Protein AF-A0A7J6QS34-F1 (afdb_monomer)

Sequence (280 aa):
MTREEREETMAEVQRLFSASNIEFLKERGRKKLESDFPGQGQEAAAGVESDDVYEGEVDLGFGNRLELDELEIDKQKWMEPVAEEEDLPRPEDESFEGRRFDFEGNELKRGSSGVEEEYDPILYHHGEEPGRPGYTVQELLVLSDSNNGGQRQLALRTLGNIVANDSDVSQLWIRHRQVHVRFAVSVSHANINVRHAALAALVQLLVRFPSFTKDLADIPEFLISLENIAKQEMFHVDEQEESPSVVSLAHILSLLLPLAPKLQDICSDIINFAADSYRV

pLDDT: mean 74.98, std 17.31, range [30.91, 95.81]

Mean predicted aligned error: 17.38 Å

Secondary structure (DSSP, 8-state):
--HHHHHHHHHHHHHHT-HHHHHHHHHHHHHHHHHHSTT----------------------TT------HHHHHHHHTTSPPPPGGGSPPP----GGG-EE-TTS-EE-TT--SS-----GGG--SSS-TTS-SEEHHHHHHHTT-S-HHHHHHHHHHHHHHHHH-HHHHHHHTTSHHHHHHHHHHHT-SSHHHHHHHHHHHHHHHHH-HHHHHHH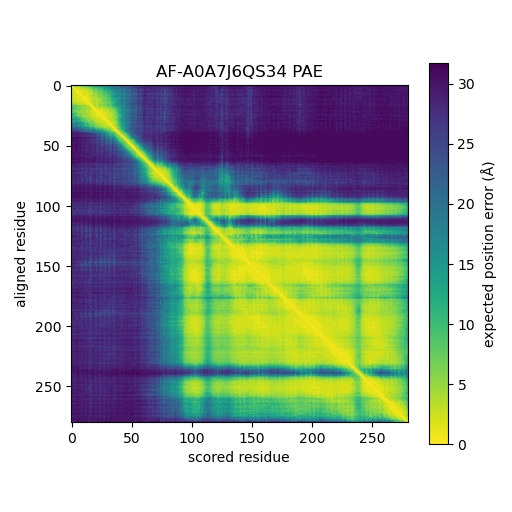HT-HHHHHHHHHHHHHHHHT--TT---HHHHHHHHHHHHHTTT-TTHHHHHHHHHHHHHHHT--

InterPro domains:
  IPR013929 RPAP1, C-terminal [PF08620] (100-164)
  IPR016024 Armadillo-type fold [SSF48371] (137-224)
  IPR039913 RNA polymerase II-associated protein RPAP1/Rba50 [PTHR21483] (64-208)

Organism: Perkinsus olseni (NCBI:txid32597)

Solvent-accessible surface area (backbone atoms only — not comparable to full-atom values): 16669 Å² total; per-residue (Å²): 135,54,76,65,60,55,52,52,53,50,53,49,52,52,58,64,65,28,71,68,51,52,50,51,51,51,53,52,51,50,53,50,51,49,69,78,48,83,79,88,80,84,82,78,87,77,88,76,82,93,78,77,84,80,85,61,84,80,76,80,68,89,79,70,80,79,77,68,49,72,71,54,49,58,68,42,57,80,71,50,76,76,72,72,75,85,78,63,84,75,76,86,65,84,43,80,78,73,48,22,23,42,75,76,18,48,74,60,68,88,82,81,56,105,55,89,73,82,64,64,74,84,38,41,45,95,61,97,55,48,91,42,66,33,46,26,66,66,57,31,59,54,30,48,70,41,94,47,61,67,48,18,22,51,22,31,37,21,52,21,27,24,43,70,70,35,56,71,67,39,63,61,55,65,69,39,81,60,46,60,54,52,50,42,54,32,47,63,37,89,53,63,65,32,16,41,24,26,35,52,20,45,39,40,45,41,74,75,32,62,68,57,39,52,61,48,52,71,35,64,70,40,52,55,41,53,52,54,48,52,54,52,56,62,78,62,63,62,97,82,65,89,51,71,52,57,57,28,48,52,52,46,48,64,70,35,38,90,74,26,67,81,46,50,61,56,54,48,52,50,50,50,50,50,53,62,75,66,66,122

Nearest PDB structures (foldseek):
  7n6g-assembly1_1G  TM=8.045E-01  e=3.779E-02  Chlamydomonas reinhardtii
  6kbn-assembly1_A  TM=8.082E-01  e=4.364E-02  Saccharomyces cerevisiae
  4u2x-assembly1_D  TM=6.889E-01  e=5.289E-02  Homo sapiens
  3t7u-assembly1_A  TM=7.463E-01  e=1.675E-01  Homo sapiens
  6kbm-assembly1_A  TM=5.493E-01  e=1.317E-01  Saccharomyces cerevisiae

Radius of gyration: 28.92 Å; Cα contacts (8 Å, |Δi|>4): 215; chains: 1; bounding box: 60×54×86 Å

Structure (mmCIF, N/CA/C/O backbone):
data_AF-A0A7J6QS34-F1
#
_entry.id   AF-A0A7J6QS34-F1
#
loop_
_atom_site.group_PDB
_atom_site.id
_atom_site.type_symbol
_atom_site.label_atom_id
_atom_site.label_alt_id
_atom_site.label_comp_id
_atom_site.label_asym_id
_atom_site.label_entity_id
_atom_site.label_seq_id
_atom_site.pdbx_PDB_ins_code
_atom_site.Cartn_x
_atom_site.Cartn_y
_atom_site.Cartn_z
_atom_site.occupancy
_atom_site.B_iso_or_equiv
_atom_site.auth_seq_id
_atom_site.auth_comp_id
_atom_site.auth_asym_id
_atom_site.auth_atom_id
_atom_site.pdbx_PDB_model_num
ATOM 1 N N . MET A 1 1 ? 15.140 -18.944 31.623 1.00 56.28 1 MET A N 1
ATOM 2 C CA . MET A 1 1 ? 15.628 -17.805 32.412 1.00 56.28 1 MET A CA 1
ATOM 3 C C . MET A 1 1 ? 15.993 -18.285 33.806 1.00 56.28 1 MET A C 1
ATOM 5 O O . MET A 1 1 ? 15.099 -18.650 34.569 1.00 56.28 1 MET A O 1
ATOM 9 N N . THR A 1 2 ? 17.285 -18.402 34.088 1.00 78.56 2 THR A N 1
ATOM 10 C CA . THR A 1 2 ? 17.820 -18.847 35.382 1.00 78.56 2 THR A CA 1
ATOM 11 C C . THR A 1 2 ? 17.705 -17.722 36.422 1.00 78.56 2 THR A C 1
ATOM 13 O O . THR A 1 2 ? 17.445 -16.566 36.093 1.00 78.56 2 THR A O 1
ATOM 16 N N . ARG A 1 3 ? 17.822 -18.055 37.713 1.00 72.38 3 ARG A N 1
ATOM 17 C CA . ARG A 1 3 ? 17.741 -17.066 38.807 1.00 72.38 3 ARG A CA 1
ATOM 18 C C . ARG 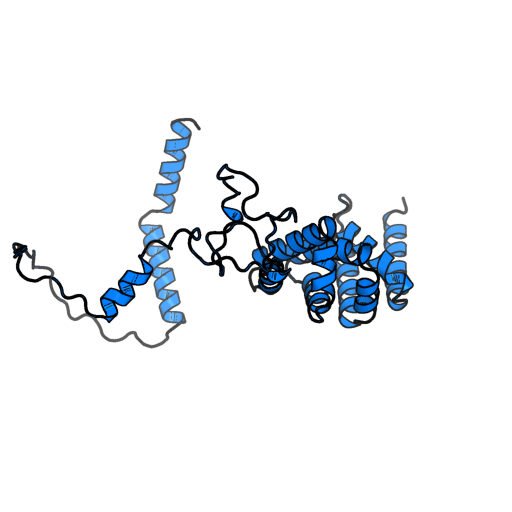A 1 3 ? 18.854 -16.013 38.718 1.00 72.38 3 ARG A C 1
ATOM 20 O O . ARG A 1 3 ? 18.620 -14.861 39.047 1.00 72.38 3 ARG A O 1
ATOM 27 N N . GLU A 1 4 ? 20.009 -16.422 38.215 1.00 76.75 4 GLU A N 1
ATOM 28 C CA . GLU A 1 4 ? 21.192 -15.589 38.002 1.00 76.75 4 GLU A CA 1
ATOM 29 C C . GLU A 1 4 ? 20.951 -14.550 36.892 1.00 76.75 4 GLU A C 1
ATOM 31 O O . GLU A 1 4 ? 21.144 -13.359 37.113 1.00 76.75 4 GLU A O 1
ATOM 36 N N . GLU A 1 5 ? 20.342 -14.957 35.771 1.00 74.88 5 GLU A N 1
ATOM 37 C CA . GLU A 1 5 ? 19.936 -14.046 34.684 1.00 74.88 5 GLU A CA 1
ATOM 38 C C . GLU A 1 5 ? 18.900 -12.995 35.143 1.00 74.88 5 GLU A C 1
ATOM 40 O O . GLU A 1 5 ? 18.871 -11.866 34.649 1.00 74.88 5 GLU A O 1
ATOM 45 N N . ARG A 1 6 ? 18.037 -13.328 36.117 1.00 74.88 6 ARG A N 1
ATOM 46 C CA . ARG A 1 6 ? 17.081 -12.366 36.706 1.00 74.88 6 ARG A CA 1
ATOM 47 C C . ARG A 1 6 ? 17.756 -11.331 37.604 1.00 74.88 6 ARG A C 1
ATOM 49 O O . ARG A 1 6 ? 17.292 -10.198 37.685 1.00 74.88 6 ARG A O 1
ATOM 56 N N . GLU A 1 7 ? 18.811 -11.721 38.305 1.00 81.19 7 GLU A N 1
ATOM 57 C CA . GLU A 1 7 ? 19.542 -10.832 39.209 1.00 81.19 7 GLU A CA 1
ATOM 58 C C . GLU A 1 7 ? 20.462 -9.887 38.415 1.00 81.19 7 GLU A C 1
ATOM 60 O O . GLU A 1 7 ? 20.518 -8.696 38.725 1.00 81.19 7 GLU A O 1
ATOM 65 N N . GLU A 1 8 ? 21.071 -10.363 37.323 1.00 82.31 8 GLU A N 1
ATOM 66 C CA . GLU A 1 8 ? 21.837 -9.527 36.387 1.00 82.31 8 GLU A CA 1
ATOM 67 C C . GLU A 1 8 ? 20.960 -8.484 35.681 1.00 82.31 8 GLU A C 1
ATOM 69 O O . GLU A 1 8 ? 21.291 -7.296 35.672 1.00 82.31 8 GLU A O 1
ATOM 74 N N . THR A 1 9 ? 19.798 -8.894 35.163 1.00 77.62 9 THR A N 1
ATOM 75 C CA . THR A 1 9 ? 18.855 -7.968 34.509 1.00 77.62 9 THR A CA 1
ATOM 76 C C . THR A 1 9 ? 18.317 -6.914 35.477 1.00 77.62 9 THR A C 1
ATOM 78 O O . THR A 1 9 ? 18.216 -5.741 35.118 1.00 77.62 9 THR A O 1
ATOM 81 N N . MET A 1 10 ? 18.030 -7.288 36.728 1.00 75.75 10 MET A N 1
ATOM 82 C CA . MET A 1 10 ? 17.598 -6.335 37.754 1.00 75.75 10 MET A CA 1
ATOM 83 C C . MET A 1 10 ? 18.709 -5.331 38.103 1.00 75.75 10 MET A C 1
ATOM 85 O O . MET A 1 10 ? 18.437 -4.136 38.230 1.00 75.75 10 MET A O 1
ATOM 89 N N . ALA A 1 11 ? 19.961 -5.785 38.213 1.00 81.50 11 ALA A N 1
ATOM 90 C CA . ALA A 1 11 ? 21.103 -4.912 38.482 1.00 81.50 11 ALA A CA 1
ATOM 91 C C . ALA A 1 11 ? 21.358 -3.920 37.333 1.00 81.50 11 ALA A C 1
ATOM 93 O O . ALA A 1 11 ? 21.684 -2.753 37.569 1.00 81.50 11 ALA A O 1
ATOM 94 N N . GLU A 1 12 ? 21.161 -4.354 36.088 1.00 80.31 12 GLU A N 1
ATOM 95 C CA . GLU A 1 12 ? 21.282 -3.495 34.913 1.00 80.31 12 GLU A CA 1
ATOM 96 C C . GLU A 1 12 ? 20.174 -2.435 34.855 1.00 80.31 12 GLU A C 1
ATOM 98 O O . GLU A 1 12 ? 20.463 -1.249 34.672 1.00 80.31 12 GLU A O 1
ATOM 103 N N . VAL A 1 13 ? 18.924 -2.816 35.135 1.00 78.62 13 VAL A N 1
ATOM 104 C CA . VAL A 1 13 ? 17.801 -1.875 35.277 1.00 78.62 13 VAL A CA 1
ATOM 105 C C . VAL A 1 13 ? 18.096 -0.845 36.372 1.00 78.62 13 VAL A C 1
ATOM 107 O O . VAL A 1 13 ? 17.940 0.358 36.160 1.00 78.62 13 VAL A O 1
ATOM 110 N N . GLN A 1 14 ? 18.606 -1.278 37.523 1.00 78.94 14 GLN A N 1
ATOM 111 C CA . GLN A 1 14 ? 18.916 -0.388 38.643 1.00 78.94 14 GLN A CA 1
ATOM 112 C C . GLN A 1 14 ? 20.062 0.590 38.326 1.00 78.94 14 GLN A C 1
ATOM 114 O O . GLN A 1 14 ? 20.062 1.730 38.793 1.00 78.94 14 GLN A O 1
ATOM 119 N N . ARG A 1 15 ? 21.011 0.183 37.474 1.00 78.50 15 ARG A N 1
ATOM 120 C CA . ARG A 1 15 ? 22.073 1.052 36.951 1.00 78.50 15 ARG A CA 1
ATOM 121 C C . ARG A 1 15 ? 21.536 2.075 35.948 1.00 78.50 15 ARG A C 1
ATOM 123 O O . ARG A 1 15 ? 21.931 3.245 35.996 1.00 78.50 15 ARG A O 1
ATOM 130 N N . LEU A 1 16 ? 20.629 1.658 35.063 1.00 73.75 16 LEU A N 1
ATOM 131 C CA . LEU A 1 16 ? 19.972 2.537 34.093 1.00 73.75 16 LEU A CA 1
ATOM 132 C C . LEU A 1 16 ? 19.115 3.605 34.790 1.00 73.75 16 LEU A C 1
ATOM 134 O O . LEU A 1 16 ? 19.165 4.767 34.389 1.00 73.75 16 LEU A O 1
ATOM 138 N N . PHE A 1 17 ? 18.443 3.254 35.888 1.00 73.25 17 PHE A N 1
ATOM 139 C CA . PHE A 1 17 ? 17.676 4.178 36.737 1.00 73.25 17 PHE A CA 1
ATOM 140 C C . PHE A 1 17 ? 18.474 4.744 37.922 1.00 73.25 17 PHE A C 1
ATOM 142 O O . PHE A 1 17 ? 17.903 5.127 38.944 1.00 73.25 17 PHE A O 1
ATOM 149 N N . SER A 1 18 ? 19.801 4.830 37.803 1.00 79.69 18 SER A N 1
ATOM 150 C CA . SER A 1 18 ? 20.614 5.504 38.817 1.00 79.69 18 SER A CA 1
ATOM 151 C C . SER A 1 18 ? 20.217 6.981 38.957 1.00 79.69 18 SER A C 1
ATOM 153 O O . SER A 1 18 ? 19.818 7.635 37.990 1.00 79.69 18 SER A O 1
ATOM 155 N N . ALA A 1 19 ? 20.355 7.531 40.169 1.00 75.06 19 ALA A N 1
ATOM 156 C CA . ALA A 1 19 ? 19.985 8.917 40.477 1.00 75.06 19 ALA A CA 1
ATOM 157 C C . ALA A 1 19 ? 20.628 9.938 39.516 1.00 75.06 19 ALA A C 1
ATOM 159 O O . ALA A 1 19 ? 19.982 10.901 39.111 1.00 75.06 19 ALA A O 1
ATOM 160 N N . SER A 1 20 ? 21.858 9.663 39.068 1.00 75.69 20 SER A N 1
ATOM 161 C CA . SER A 1 20 ? 22.583 10.490 38.099 1.00 75.69 20 SER A CA 1
ATOM 162 C C . SER A 1 20 ? 21.919 10.521 36.713 1.00 75.69 20 SER A C 1
ATOM 164 O O . SER A 1 20 ? 21.837 11.583 36.098 1.00 75.69 20 SER A O 1
ATOM 166 N N . ASN A 1 21 ? 21.379 9.395 36.233 1.00 73.69 21 ASN A N 1
ATOM 167 C CA . ASN A 1 21 ? 20.669 9.346 34.951 1.00 73.69 21 ASN A CA 1
ATOM 168 C C . ASN A 1 21 ? 19.316 10.063 35.028 1.00 73.69 21 ASN A C 1
ATOM 170 O O . ASN A 1 21 ? 18.906 10.727 34.076 1.00 73.69 21 ASN A O 1
ATOM 174 N N . ILE A 1 22 ? 18.638 9.970 36.175 1.00 76.00 22 ILE A N 1
ATOM 175 C CA . ILE A 1 22 ? 17.376 10.676 36.420 1.00 76.00 22 ILE A CA 1
ATOM 176 C C . ILE A 1 22 ? 17.610 12.192 36.451 1.00 76.00 22 ILE A C 1
ATOM 178 O O . ILE A 1 22 ? 16.857 12.939 35.827 1.00 76.00 22 ILE A O 1
ATOM 182 N N . GLU A 1 23 ? 18.666 12.657 37.119 1.00 75.88 23 GLU A N 1
ATOM 183 C CA . GLU A 1 23 ? 19.055 14.073 37.107 1.00 75.88 23 GLU A CA 1
ATOM 184 C C . GLU A 1 23 ? 19.424 14.556 35.704 1.00 75.88 23 GLU A C 1
ATOM 186 O O . GLU A 1 23 ? 18.962 15.615 35.279 1.00 75.88 23 GLU A O 1
ATOM 191 N N . PHE A 1 24 ? 20.170 13.757 34.940 1.00 78.31 24 PHE A N 1
ATOM 192 C CA . PHE A 1 24 ? 20.505 14.076 33.554 1.00 78.31 24 PHE A CA 1
ATOM 193 C C . PHE A 1 24 ? 19.256 14.222 32.664 1.00 78.31 24 PHE A C 1
ATOM 195 O O . PHE A 1 24 ? 19.166 15.152 31.858 1.00 78.31 24 PHE A O 1
ATOM 202 N N . LEU A 1 25 ? 18.263 13.339 32.821 1.00 73.81 25 LEU A N 1
ATOM 203 C CA . LEU A 1 25 ? 16.998 13.415 32.084 1.00 73.81 25 LEU A CA 1
ATOM 204 C C . LEU A 1 25 ? 16.159 14.633 32.493 1.00 73.81 25 LEU A C 1
ATOM 206 O O . LEU A 1 25 ? 15.597 15.299 31.621 1.00 73.81 25 LEU A O 1
ATOM 210 N N . LYS A 1 26 ? 16.119 14.970 33.789 1.00 77.06 26 LYS A N 1
ATOM 211 C CA . LYS A 1 26 ? 15.458 16.187 34.292 1.00 77.06 26 LYS A CA 1
ATOM 212 C C . LYS A 1 26 ? 16.112 17.452 33.736 1.00 77.06 26 LYS A C 1
ATOM 214 O O . LYS A 1 26 ? 15.411 18.340 33.259 1.00 77.06 26 LYS A O 1
ATOM 219 N N . GLU A 1 27 ? 17.440 17.503 33.717 1.00 79.25 27 GLU A N 1
ATOM 220 C CA . GLU A 1 27 ? 18.210 18.633 33.191 1.00 79.25 27 GLU A CA 1
ATOM 221 C C . GLU A 1 27 ? 18.011 18.805 31.677 1.00 79.25 27 GLU A C 1
ATOM 223 O O . GLU A 1 27 ? 17.858 19.921 31.174 1.00 79.25 27 GLU A O 1
ATOM 228 N N . ARG A 1 28 ? 17.929 17.694 30.933 1.00 74.00 28 ARG A N 1
ATOM 229 C CA . ARG A 1 28 ? 17.584 17.708 29.505 1.00 74.00 28 ARG A CA 1
ATOM 230 C C . ARG A 1 28 ? 16.148 18.185 29.266 1.00 74.00 28 ARG A C 1
ATOM 232 O O . ARG A 1 28 ? 15.922 18.942 28.324 1.00 74.00 28 ARG A O 1
ATOM 239 N N . GLY A 1 29 ? 15.197 17.773 30.106 1.00 71.94 29 GLY A N 1
ATOM 240 C CA . GLY A 1 29 ? 13.813 18.253 30.066 1.00 71.94 29 GLY A CA 1
ATOM 241 C C . GLY A 1 29 ? 13.712 19.756 30.335 1.00 71.94 29 GLY A C 1
ATOM 242 O O . GLY A 1 29 ? 13.042 20.471 29.594 1.00 71.94 29 GLY A O 1
ATOM 243 N N . ARG A 1 30 ? 14.463 20.249 31.325 1.00 71.31 30 ARG A N 1
ATOM 244 C CA . ARG A 1 30 ? 14.546 21.671 31.685 1.00 71.31 30 ARG A CA 1
ATOM 245 C C . ARG A 1 30 ? 15.113 22.524 30.547 1.00 71.31 30 ARG A C 1
ATOM 247 O O . ARG A 1 30 ? 14.515 23.532 30.191 1.00 71.31 30 ARG A O 1
ATOM 254 N N . LYS A 1 31 ? 16.201 22.074 29.907 1.00 69.69 31 LYS A N 1
ATOM 255 C CA . LYS A 1 31 ? 16.784 22.745 28.728 1.00 69.69 31 LYS A CA 1
ATOM 256 C C . LYS A 1 31 ? 15.847 22.773 27.520 1.00 69.69 31 LYS A C 1
ATOM 258 O O . LYS A 1 31 ? 15.886 23.728 26.754 1.00 69.69 31 LYS A O 1
ATOM 263 N N . LYS A 1 32 ? 15.014 21.740 27.348 1.00 66.75 32 LYS A N 1
ATOM 264 C CA . LYS A 1 32 ? 13.995 21.696 26.290 1.00 66.75 32 LYS A CA 1
ATOM 265 C C . LYS A 1 32 ? 12.849 22.680 26.565 1.00 66.75 32 LYS A C 1
ATOM 267 O O . LYS A 1 32 ? 12.393 23.354 25.653 1.00 66.75 32 LYS A O 1
ATOM 272 N N . LEU A 1 33 ? 12.438 22.825 27.826 1.00 53.84 33 LEU A N 1
ATOM 273 C CA . LEU A 1 33 ? 11.480 23.862 28.223 1.00 53.84 33 LEU A CA 1
ATOM 274 C C . LEU A 1 33 ? 12.037 25.281 28.013 1.00 53.84 33 LEU A C 1
ATOM 276 O O . LEU A 1 33 ? 11.315 26.149 27.533 1.00 53.84 33 LEU A O 1
ATOM 280 N N . GLU A 1 34 ? 13.318 25.509 28.322 1.00 57.56 34 GLU A N 1
ATOM 281 C CA . GLU A 1 34 ? 13.992 26.796 28.081 1.00 57.56 34 GLU A CA 1
ATOM 282 C C . GLU A 1 34 ? 14.166 27.115 26.586 1.00 57.56 34 GLU A C 1
ATOM 284 O O . GLU A 1 34 ? 14.124 28.288 26.213 1.00 57.56 34 GLU A O 1
ATOM 289 N N . SER A 1 35 ? 14.345 26.106 25.720 1.00 62.72 35 SER A N 1
ATOM 290 C CA . SER A 1 35 ? 14.417 26.315 24.266 1.00 62.72 35 SER A CA 1
ATOM 291 C C . SER A 1 35 ? 13.058 26.603 23.637 1.00 62.72 35 SER A C 1
ATOM 293 O O . SER A 1 35 ? 12.981 27.407 22.710 1.00 62.72 35 SER A O 1
ATOM 295 N N . ASP A 1 36 ? 12.003 25.956 24.135 1.00 57.72 36 ASP A N 1
ATOM 296 C CA . ASP A 1 36 ? 10.654 26.081 23.579 1.00 57.72 36 ASP A CA 1
ATOM 297 C C . ASP A 1 36 ? 9.948 27.365 24.071 1.00 57.72 36 ASP A C 1
ATOM 299 O O . ASP A 1 36 ? 9.071 27.883 23.379 1.00 57.72 36 ASP A O 1
ATOM 303 N N . PHE A 1 37 ? 10.370 27.937 25.212 1.00 46.03 37 PHE A N 1
ATOM 304 C CA . PHE A 1 37 ? 9.808 29.169 25.787 1.00 46.03 37 PHE A CA 1
ATOM 305 C C . PHE A 1 37 ? 10.892 30.121 26.334 1.00 46.03 37 PHE A C 1
ATOM 307 O O . PHE A 1 37 ? 11.136 30.172 27.545 1.00 46.03 37 PHE A O 1
ATOM 314 N N . PRO A 1 38 ? 11.537 30.940 25.485 1.00 41.47 38 PRO A N 1
ATOM 315 C CA . PRO A 1 38 ? 12.533 31.894 25.952 1.00 41.47 38 PRO A CA 1
ATOM 316 C C . PRO A 1 38 ? 11.839 33.082 26.641 1.00 41.47 38 PRO A C 1
ATOM 318 O O . PRO A 1 38 ? 11.263 33.938 25.973 1.00 41.47 38 PRO A O 1
ATOM 321 N N . GLY A 1 39 ? 11.897 33.154 27.978 1.00 52.38 39 GLY A N 1
ATOM 322 C CA . GLY A 1 39 ? 11.571 34.389 28.714 1.00 52.38 39 GLY A CA 1
ATOM 323 C C . GLY A 1 39 ? 10.736 34.295 29.996 1.00 52.38 39 GLY A C 1
ATOM 324 O O . GLY A 1 39 ? 10.499 35.334 30.599 1.00 52.38 39 GLY A O 1
ATOM 325 N N . GLN A 1 40 ? 10.317 33.119 30.470 1.00 45.59 40 GLN A N 1
ATOM 326 C CA . GLN A 1 40 ? 9.609 32.996 31.764 1.00 45.59 40 GLN A CA 1
ATOM 327 C C . GLN A 1 40 ? 10.529 32.530 32.901 1.00 45.59 40 GLN A C 1
ATOM 329 O O . GLN A 1 40 ? 10.245 31.574 33.614 1.00 45.59 40 GLN A O 1
ATOM 334 N N . GLY A 1 41 ? 11.665 33.204 33.062 1.00 45.16 41 GLY A N 1
ATOM 335 C CA . GLY A 1 41 ? 12.668 32.858 34.066 1.00 45.16 41 GLY A CA 1
ATOM 336 C C . GLY A 1 41 ? 13.123 34.072 34.854 1.00 45.16 41 GLY A C 1
ATOM 337 O O . GLY A 1 41 ? 14.292 34.422 34.767 1.00 45.16 41 GLY A O 1
ATOM 338 N N . GLN A 1 42 ? 12.215 34.730 35.578 1.00 46.12 42 GLN A N 1
ATOM 339 C CA . GLN A 1 42 ? 12.569 35.634 36.677 1.00 46.12 42 GLN A CA 1
ATOM 340 C C . GLN A 1 42 ? 11.337 35.975 37.527 1.00 46.12 42 GLN A C 1
ATOM 342 O O . GLN A 1 42 ? 10.801 37.067 37.447 1.00 46.12 42 GLN A O 1
ATOM 347 N N . GLU A 1 43 ? 10.923 35.039 38.378 1.00 36.09 43 GLU A N 1
ATOM 348 C CA . GLU A 1 43 ? 10.469 35.364 39.734 1.00 36.09 43 GLU A CA 1
ATOM 349 C C . GLU A 1 43 ? 10.966 34.247 40.656 1.00 36.09 43 GLU A C 1
ATOM 351 O O . GLU A 1 43 ? 10.491 33.113 40.660 1.00 36.09 43 GLU A O 1
ATOM 356 N N . ALA A 1 44 ? 12.057 34.566 41.347 1.00 37.19 44 ALA A N 1
ATOM 357 C CA . ALA A 1 44 ? 12.717 33.714 42.310 1.00 37.19 44 ALA A CA 1
ATOM 358 C C . ALA A 1 44 ? 11.913 33.656 43.614 1.00 37.19 44 ALA A C 1
ATOM 360 O O . ALA A 1 44 ? 11.623 34.684 44.219 1.00 37.19 44 ALA A O 1
ATOM 361 N N . ALA A 1 45 ? 11.645 32.434 44.066 1.00 40.03 45 ALA A N 1
ATOM 362 C CA . ALA A 1 45 ? 12.145 31.932 45.342 1.00 40.03 45 ALA A CA 1
ATOM 363 C C . ALA A 1 45 ? 12.318 32.994 46.449 1.00 40.03 45 ALA A C 1
ATOM 365 O O . ALA A 1 45 ? 13.426 33.460 46.715 1.00 40.03 45 ALA A O 1
ATOM 366 N N . ALA A 1 46 ? 11.227 33.309 47.143 1.00 30.91 46 ALA A N 1
ATOM 367 C CA . ALA A 1 46 ? 11.293 33.719 48.538 1.00 30.91 46 ALA A CA 1
ATOM 368 C C . ALA A 1 46 ? 10.983 32.476 49.380 1.00 30.91 46 ALA A C 1
ATOM 370 O O . ALA A 1 46 ? 9.937 31.852 49.211 1.00 30.91 46 ALA A O 1
ATOM 371 N N . GLY A 1 47 ? 11.957 32.073 50.197 1.00 44.44 47 GLY A N 1
ATOM 372 C CA . GLY A 1 47 ? 11.919 30.849 50.986 1.00 44.44 47 GLY A CA 1
ATOM 373 C C . GLY A 1 47 ? 10.707 30.764 51.908 1.00 44.44 47 GLY A C 1
ATOM 374 O O . GLY A 1 47 ? 10.330 31.740 52.552 1.00 44.44 47 GLY A O 1
ATOM 375 N N . VAL A 1 48 ? 10.152 29.562 51.996 1.00 35.38 48 VAL A N 1
ATOM 376 C CA . VAL A 1 48 ? 9.324 29.142 53.119 1.00 35.38 48 VAL A CA 1
ATOM 377 C C . VAL A 1 48 ? 9.995 27.891 53.662 1.00 35.38 48 VAL A C 1
ATOM 379 O O . VAL A 1 48 ? 10.129 26.888 52.959 1.00 35.38 48 VAL A O 1
ATOM 382 N N . GLU A 1 49 ? 10.532 28.027 54.872 1.00 36.28 49 GLU A N 1
ATOM 383 C CA . GLU A 1 49 ? 11.049 26.926 55.671 1.00 36.28 49 GLU A CA 1
ATOM 384 C C . GLU A 1 49 ? 9.964 25.860 55.827 1.00 36.28 49 GLU A C 1
ATOM 386 O O . GLU A 1 49 ? 8.796 26.156 56.073 1.00 36.28 49 GLU A O 1
ATOM 391 N N . SER A 1 50 ? 10.370 24.610 55.639 1.00 46.38 50 SER A N 1
ATOM 392 C CA . SER A 1 50 ? 9.562 23.438 55.919 1.00 46.38 50 SER A CA 1
ATOM 393 C C . SER A 1 50 ? 9.451 23.255 57.430 1.00 46.38 50 SER A C 1
ATOM 395 O O . SER A 1 50 ? 10.340 22.667 58.040 1.00 46.38 50 SER A O 1
ATOM 397 N N . ASP A 1 51 ? 8.363 23.735 58.005 1.00 40.09 51 ASP A N 1
ATOM 398 C CA . ASP A 1 51 ? 7.827 23.244 59.267 1.00 40.09 51 ASP A CA 1
ATOM 399 C C . ASP A 1 51 ? 6.320 23.423 59.171 1.00 40.09 51 ASP A C 1
ATOM 401 O O . ASP A 1 51 ? 5.825 24.527 59.318 1.00 40.09 51 ASP A O 1
ATOM 405 N N . ASP A 1 52 ? 5.630 22.352 58.790 1.00 38.09 52 ASP A N 1
ATOM 406 C CA . ASP A 1 52 ? 4.239 22.091 59.155 1.00 38.09 52 ASP A CA 1
ATOM 407 C C . ASP A 1 52 ? 3.932 20.649 58.742 1.00 38.09 52 ASP A C 1
ATOM 409 O O . ASP A 1 52 ? 3.459 20.332 57.646 1.00 38.09 52 ASP A O 1
ATOM 413 N N . VAL A 1 53 ? 4.256 19.737 59.658 1.00 43.44 53 VAL A N 1
ATOM 414 C CA . VAL A 1 53 ? 3.569 18.454 59.745 1.00 43.44 53 VAL A CA 1
ATOM 415 C C . VAL A 1 53 ? 2.107 18.797 60.019 1.00 43.44 53 VAL A C 1
ATOM 417 O O . VAL A 1 53 ? 1.745 19.123 61.147 1.00 43.44 53 VAL A O 1
ATOM 420 N N . TYR A 1 54 ? 1.262 18.753 58.991 1.00 39.88 54 TYR A N 1
ATOM 421 C CA . TYR A 1 54 ? -0.184 18.779 59.184 1.00 39.88 54 TYR A CA 1
ATOM 422 C C . TYR A 1 54 ? -0.614 17.448 59.825 1.00 39.88 54 TYR A C 1
ATOM 424 O O . TYR A 1 54 ? -1.123 16.547 59.163 1.00 39.88 54 TYR A O 1
ATOM 432 N N . GLU A 1 55 ? -0.420 17.330 61.140 1.00 45.44 55 GLU A N 1
ATOM 433 C CA . GLU A 1 55 ? -1.265 16.512 62.014 1.00 45.44 55 GLU A CA 1
ATOM 434 C C . GLU A 1 55 ? -2.624 17.217 62.143 1.00 45.44 55 GLU A C 1
ATOM 436 O O . GLU A 1 55 ? -2.986 17.776 63.174 1.00 45.44 55 GLU A O 1
ATOM 441 N N . GLY A 1 56 ? -3.366 17.261 61.040 1.00 36.75 56 GLY A N 1
ATOM 442 C CA . GLY A 1 56 ? -4.782 17.588 61.060 1.00 36.75 56 GLY A CA 1
ATOM 443 C C . GLY A 1 56 ? -5.553 16.284 61.008 1.00 36.75 56 GLY A C 1
ATOM 444 O O . GLY A 1 56 ? -5.504 15.598 59.988 1.00 36.75 56 GLY A O 1
ATOM 445 N N . GLU A 1 57 ? -6.251 15.929 62.088 1.00 43.44 57 GLU A N 1
ATOM 446 C CA . GLU A 1 57 ? -7.309 14.921 62.020 1.00 43.44 57 GLU A CA 1
ATOM 447 C C . GLU A 1 57 ? -8.232 15.283 60.852 1.00 43.44 57 GLU A C 1
ATOM 449 O O . GLU A 1 57 ? -8.893 16.324 60.859 1.00 43.44 57 GLU A O 1
ATOM 454 N N . VAL A 1 58 ? -8.239 14.442 59.816 1.00 43.78 58 VAL A N 1
ATOM 455 C CA . VAL A 1 58 ? -9.218 14.544 58.739 1.00 43.78 58 VAL A CA 1
ATOM 456 C C . VAL A 1 58 ? -10.539 14.113 59.357 1.00 43.78 58 VAL A C 1
ATOM 458 O O . VAL A 1 58 ? -10.822 12.921 59.481 1.00 43.78 58 VAL A O 1
ATOM 461 N N . ASP A 1 59 ? -11.313 15.088 59.825 1.00 45.12 59 ASP A N 1
ATOM 462 C CA . ASP A 1 59 ? -12.705 14.883 60.192 1.00 45.12 59 ASP A CA 1
ATOM 463 C C . ASP A 1 59 ? -13.427 14.389 58.935 1.00 45.12 59 ASP A C 1
ATOM 465 O O . ASP A 1 59 ? -13.775 15.163 58.040 1.00 45.12 59 ASP A O 1
ATOM 469 N N . LEU A 1 60 ? -13.607 13.069 58.831 1.00 45.62 60 LEU A N 1
ATOM 470 C CA . LEU A 1 60 ? -14.412 12.415 57.799 1.00 45.62 60 LEU A CA 1
ATOM 471 C C . LEU A 1 60 ? -15.902 12.654 58.072 1.00 45.62 60 LEU A C 1
ATOM 473 O O . LEU A 1 60 ? -16.701 11.724 57.986 1.00 45.62 60 LEU A O 1
ATOM 477 N N . GLY A 1 61 ? -16.263 13.890 58.432 1.00 39.88 61 GLY A N 1
ATOM 478 C CA . GLY A 1 61 ? -17.600 14.344 58.756 1.00 39.88 61 GLY A CA 1
ATOM 479 C C . GLY A 1 61 ? -18.570 13.918 57.667 1.00 39.88 61 GLY A C 1
ATOM 480 O O . GLY A 1 61 ? -18.725 14.578 56.638 1.00 39.88 61 GLY A O 1
ATOM 481 N N . PHE A 1 62 ? -19.212 12.775 57.900 1.00 46.19 62 PHE A N 1
ATOM 482 C CA . PHE A 1 62 ? -20.301 12.231 57.110 1.00 46.19 62 PHE A CA 1
ATOM 483 C C . PHE A 1 62 ? -21.450 13.243 57.161 1.00 46.19 62 PHE A C 1
ATOM 485 O O . PHE A 1 62 ? -22.303 13.191 58.044 1.00 46.19 62 PHE A O 1
ATOM 492 N N . GLY A 1 63 ? -21.431 14.214 56.251 1.00 43.91 63 GLY A N 1
ATOM 493 C CA . GLY A 1 63 ? -22.376 15.326 56.281 1.00 43.91 63 GLY A CA 1
ATOM 494 C C . GLY A 1 63 ? -22.438 16.173 55.019 1.00 43.91 63 GLY A C 1
ATOM 495 O O . GLY A 1 63 ? -23.486 16.751 54.763 1.00 43.91 63 GLY A O 1
ATOM 496 N N . ASN A 1 64 ? -21.397 16.185 54.184 1.00 43.62 64 ASN A N 1
ATOM 497 C CA . ASN A 1 64 ? -21.451 16.855 52.889 1.00 43.62 64 ASN A CA 1
ATOM 498 C C . ASN A 1 64 ? -21.334 15.807 51.788 1.00 43.62 64 ASN A C 1
ATOM 500 O O . ASN A 1 64 ? -20.245 15.380 51.412 1.00 43.62 64 ASN A O 1
ATOM 504 N N . ARG A 1 65 ? -22.491 15.376 51.281 1.00 44.22 65 ARG A N 1
ATOM 505 C CA . ARG A 1 65 ? -22.600 14.791 49.946 1.00 44.22 65 ARG A CA 1
ATOM 506 C C . ARG A 1 65 ? -21.935 15.797 49.008 1.00 44.22 65 ARG A C 1
ATOM 508 O O . ARG A 1 65 ? -22.478 16.881 48.838 1.00 44.22 65 ARG A O 1
ATOM 515 N N . LEU A 1 66 ? -20.735 15.484 48.513 1.00 54.06 66 LEU A N 1
ATOM 516 C CA . LEU A 1 66 ? -20.061 16.290 47.500 1.00 54.06 66 LEU A CA 1
ATOM 517 C C . LEU A 1 66 ? -21.022 16.363 46.315 1.00 54.06 66 LEU A C 1
ATOM 519 O O . LEU A 1 66 ? -21.206 15.386 45.588 1.00 54.06 66 LEU A O 1
ATOM 523 N N . GLU A 1 67 ? -21.729 17.481 46.205 1.00 59.19 67 GLU A N 1
ATOM 524 C CA . GLU A 1 67 ? -22.450 17.837 44.999 1.00 59.19 67 GLU A CA 1
ATOM 525 C C . GLU A 1 67 ? -21.364 18.140 43.979 1.00 59.19 67 GLU A C 1
ATOM 527 O O . GLU A 1 67 ? -20.791 19.227 43.959 1.00 59.19 67 GLU A O 1
ATOM 532 N N . LEU A 1 68 ? -20.996 17.103 43.228 1.00 63.34 68 LEU A N 1
ATOM 533 C CA . LEU A 1 68 ? -20.138 17.236 42.066 1.00 63.34 68 LEU A CA 1
ATOM 534 C C . LEU A 1 68 ? -20.794 18.281 41.165 1.00 63.34 68 LEU A C 1
ATOM 536 O O . LEU A 1 68 ? -21.956 18.125 40.781 1.00 63.34 68 LEU A O 1
ATOM 540 N N . ASP A 1 69 ? -20.063 19.353 40.874 1.00 71.94 69 ASP A N 1
ATOM 541 C CA . ASP A 1 69 ? -20.493 20.336 39.884 1.00 71.94 69 ASP A CA 1
ATOM 542 C C . ASP A 1 69 ? -20.695 19.623 38.535 1.00 71.94 69 ASP A C 1
ATOM 544 O O . ASP A 1 69 ? -20.053 18.607 38.253 1.00 71.94 69 ASP A O 1
ATOM 548 N N . GLU A 1 70 ? -21.571 20.143 37.678 1.00 70.25 70 GLU A N 1
ATOM 549 C CA . GLU A 1 70 ? -21.901 19.545 36.377 1.00 70.25 70 GLU A CA 1
ATOM 550 C C . GLU A 1 70 ? -20.637 19.295 35.534 1.00 70.25 70 GLU A C 1
ATOM 552 O O . GLU A 1 70 ? -20.523 18.277 34.852 1.00 70.25 70 GLU A O 1
ATOM 557 N N . LEU A 1 71 ? -19.629 20.163 35.672 1.00 68.12 71 LEU A N 1
ATOM 558 C CA . LEU A 1 71 ? -18.310 20.017 35.051 1.00 68.12 71 LEU A CA 1
ATOM 559 C C . LEU A 1 71 ? -17.506 18.820 35.575 1.00 68.12 71 LEU A C 1
ATOM 561 O O . LEU A 1 71 ? -16.719 18.233 34.835 1.00 68.12 71 LEU A O 1
ATOM 565 N N . GLU A 1 72 ? -17.641 18.479 36.853 1.00 71.81 72 GLU A N 1
ATOM 566 C CA . GLU A 1 72 ? -16.952 17.344 37.468 1.00 71.81 72 GLU A CA 1
ATOM 567 C C . GLU A 1 72 ? -17.660 16.025 37.136 1.00 71.81 72 GLU A C 1
ATOM 569 O O . GLU A 1 72 ? -16.991 15.022 36.897 1.00 71.81 72 GLU A O 1
ATOM 574 N N . ILE A 1 73 ? -18.989 16.054 36.995 1.00 75.19 73 ILE A N 1
ATOM 575 C CA . ILE A 1 73 ? -19.790 14.939 36.470 1.00 75.19 73 ILE A CA 1
ATOM 576 C C . ILE A 1 73 ? -19.445 14.670 34.998 1.00 75.19 73 ILE A C 1
ATOM 578 O O . ILE A 1 73 ? -19.230 13.521 34.613 1.00 75.19 73 ILE A O 1
ATOM 582 N N . ASP A 1 74 ? -19.307 15.706 34.168 1.00 73.44 74 ASP A N 1
ATOM 583 C CA . ASP A 1 74 ? -18.874 15.551 32.772 1.00 73.44 74 ASP A CA 1
ATOM 584 C C . ASP A 1 74 ? -17.447 14.993 32.667 1.00 73.44 74 ASP A C 1
ATOM 586 O O . ASP A 1 74 ? -17.160 14.144 31.821 1.00 73.44 74 ASP A O 1
ATOM 590 N N . LYS A 1 75 ? -16.562 15.379 33.592 1.00 76.62 75 LYS A N 1
ATOM 591 C CA . LYS A 1 75 ? -15.248 14.747 33.779 1.00 76.62 75 LYS A CA 1
ATOM 592 C C . LYS A 1 75 ? -15.318 13.368 34.440 1.00 76.62 75 LYS A C 1
ATOM 594 O O . LYS A 1 75 ? -14.267 12.814 34.712 1.00 76.62 75 LYS A O 1
ATOM 599 N N . GLN A 1 76 ? -16.470 12.791 34.743 1.00 70.31 76 GLN A N 1
ATOM 600 C CA . GLN A 1 76 ? -16.569 11.392 35.185 1.00 70.31 76 GLN A CA 1
ATOM 601 C C . GLN A 1 76 ? -17.187 10.504 34.109 1.00 70.31 76 GLN A C 1
ATOM 603 O O . GLN A 1 76 ? -16.877 9.317 34.069 1.00 70.31 76 GLN A O 1
ATOM 608 N N . LYS A 1 77 ? -17.932 11.084 33.161 1.00 72.19 77 LYS A N 1
ATOM 609 C CA . LYS A 1 77 ? -18.479 10.367 31.999 1.00 72.19 77 LYS A CA 1
ATOM 610 C C . LYS A 1 77 ? -17.414 9.683 31.139 1.00 72.19 77 LYS A C 1
ATOM 612 O O . LYS A 1 77 ? -17.683 8.644 30.559 1.00 72.19 77 LYS A O 1
ATOM 617 N N . TRP A 1 78 ? -16.186 10.206 31.078 1.00 68.06 78 TRP A N 1
ATOM 618 C CA . TRP A 1 78 ? -15.089 9.536 30.353 1.00 68.06 78 TRP A CA 1
ATOM 619 C C . TRP A 1 78 ? -14.550 8.281 31.062 1.00 68.06 78 TRP A C 1
ATOM 621 O O . TRP A 1 78 ? -13.812 7.518 30.445 1.00 68.06 78 TRP A O 1
ATOM 631 N N . MET A 1 79 ? -14.878 8.091 32.346 1.00 67.88 79 MET A N 1
ATOM 632 C CA . MET A 1 79 ? -14.552 6.887 33.121 1.00 67.88 79 MET A CA 1
ATOM 633 C C . MET A 1 79 ? -15.709 5.888 33.159 1.00 67.88 79 MET A C 1
ATOM 635 O O . MET A 1 79 ? -15.555 4.813 33.742 1.00 67.88 79 MET A O 1
ATOM 639 N N . GLU A 1 80 ? -16.869 6.232 32.591 1.00 74.31 80 GLU A N 1
ATOM 640 C CA . GLU A 1 80 ? -17.937 5.257 32.429 1.00 74.31 80 GLU A CA 1
ATOM 641 C C . GLU A 1 80 ? -17.414 4.132 31.528 1.00 74.31 80 GLU A C 1
ATOM 643 O O . GLU A 1 80 ? -16.774 4.412 30.506 1.00 74.31 80 GLU A O 1
ATOM 648 N N . PRO A 1 81 ? -17.614 2.859 31.915 1.00 57.44 81 PRO A N 1
ATOM 649 C CA . PRO A 1 81 ? -17.263 1.757 31.041 1.00 57.44 81 PRO A CA 1
ATOM 650 C C . PRO A 1 81 ? -17.993 1.982 29.721 1.00 57.44 81 PRO A C 1
ATOM 652 O O . PRO A 1 81 ? -19.202 2.225 29.713 1.00 57.44 81 PRO A O 1
ATOM 655 N N . VAL A 1 82 ? -17.244 1.948 28.616 1.00 58.78 82 VAL A N 1
ATOM 656 C CA . VAL A 1 82 ? -17.841 1.962 27.282 1.00 58.78 82 VAL A CA 1
ATOM 657 C C . VAL A 1 82 ? -18.867 0.839 27.285 1.00 58.78 82 VAL A C 1
ATOM 659 O O . VAL A 1 82 ? -18.507 -0.301 27.579 1.00 58.78 82 VAL A O 1
ATOM 662 N N . ALA A 1 83 ? -20.141 1.180 27.071 1.00 58.50 83 ALA A N 1
ATOM 663 C CA . ALA A 1 83 ? -21.191 0.180 26.992 1.00 58.50 83 ALA A CA 1
ATOM 664 C C . ALA A 1 83 ? -20.729 -0.889 25.999 1.00 58.50 83 ALA A C 1
ATOM 666 O O . ALA A 1 83 ? -20.326 -0.546 24.885 1.00 58.50 83 ALA A O 1
ATOM 667 N N . GLU A 1 84 ? -20.724 -2.153 26.427 1.00 54.38 84 GLU A N 1
ATOM 668 C CA . GLU A 1 84 ? -20.482 -3.275 25.526 1.00 54.38 84 GLU A CA 1
ATOM 669 C C . GLU A 1 84 ? -21.412 -3.068 24.322 1.00 54.38 84 GLU A C 1
ATOM 671 O O . GLU A 1 84 ? -22.614 -2.858 24.496 1.00 54.38 84 GLU A O 1
ATOM 676 N N . GLU A 1 85 ? -20.856 -3.015 23.107 1.00 54.47 85 GLU A N 1
ATOM 677 C CA . GLU A 1 85 ? -21.564 -2.634 21.869 1.00 54.47 85 GLU A CA 1
ATOM 678 C C . GLU A 1 85 ? -22.741 -3.573 21.502 1.00 54.47 85 GLU A C 1
ATOM 680 O O . GLU A 1 85 ? -23.291 -3.482 20.403 1.00 54.47 85 GLU A O 1
ATOM 685 N N . GLU A 1 86 ? -23.152 -4.477 22.395 1.00 53.53 86 GLU A N 1
ATOM 686 C CA . GLU A 1 86 ? -24.257 -5.413 22.207 1.00 53.53 86 GLU A CA 1
ATOM 687 C C . GLU A 1 86 ? -25.617 -4.715 22.001 1.00 53.53 86 GLU A C 1
ATOM 689 O O . GLU A 1 86 ? -26.476 -5.270 21.312 1.00 53.53 86 GLU A O 1
ATOM 694 N N . ASP A 1 87 ? -25.798 -3.483 22.497 1.00 42.25 87 ASP A N 1
ATOM 695 C CA . ASP A 1 87 ? -27.110 -2.811 22.534 1.00 42.25 87 ASP A CA 1
ATOM 696 C C . ASP A 1 87 ? -27.307 -1.649 21.538 1.00 42.25 87 ASP A C 1
ATOM 698 O O . ASP A 1 87 ? -28.380 -1.032 21.506 1.00 42.25 87 ASP A O 1
ATOM 702 N N . LEU A 1 88 ? -26.331 -1.335 20.676 1.00 47.34 88 LEU A N 1
ATOM 703 C CA . LEU A 1 88 ? -26.556 -0.333 19.627 1.00 47.34 88 LEU A CA 1
ATOM 704 C C . LEU A 1 88 ? -27.392 -0.930 18.476 1.00 47.34 88 LEU A C 1
ATOM 706 O O . LEU A 1 88 ? -27.051 -1.998 17.955 1.00 47.34 88 LEU A O 1
ATOM 710 N N . PRO A 1 89 ? -28.479 -0.261 18.028 1.00 42.09 89 PRO A N 1
ATOM 711 C CA . PRO A 1 89 ? -29.294 -0.749 16.924 1.00 42.09 89 PRO A CA 1
ATOM 712 C C . PRO A 1 89 ? -28.432 -0.949 15.675 1.00 42.09 89 PRO A C 1
ATOM 714 O O . PRO A 1 89 ? -27.851 -0.004 15.146 1.00 42.09 89 PRO A O 1
ATOM 717 N N . ARG A 1 90 ? -28.373 -2.204 15.219 1.00 50.78 90 ARG A N 1
ATOM 718 C CA . ARG A 1 90 ? -27.731 -2.649 13.978 1.00 50.78 90 ARG A CA 1
ATOM 719 C C . ARG A 1 90 ? -28.136 -1.754 12.801 1.00 50.78 90 ARG A C 1
ATOM 721 O O . ARG A 1 90 ? -29.311 -1.768 12.432 1.00 50.78 90 ARG A O 1
ATOM 728 N N . PRO A 1 91 ? -27.197 -1.074 12.131 1.00 44.09 91 PRO A N 1
ATOM 729 C CA . PRO A 1 91 ? -27.383 -0.777 10.724 1.00 44.09 91 PRO A CA 1
ATOM 730 C C . PRO A 1 91 ? -27.398 -2.130 9.996 1.00 44.09 91 PRO A C 1
ATOM 732 O O . PRO A 1 91 ? -26.426 -2.880 10.065 1.00 44.09 91 PRO A O 1
ATOM 735 N N . GLU A 1 92 ? -28.515 -2.476 9.355 1.00 46.94 92 GLU A N 1
ATOM 736 C CA . GLU A 1 92 ? -28.624 -3.649 8.464 1.00 46.94 92 GLU A CA 1
ATOM 737 C C . GLU A 1 92 ? -27.807 -3.473 7.173 1.00 46.94 92 GLU A C 1
ATOM 739 O O . GLU A 1 92 ? -27.678 -4.399 6.374 1.00 46.94 92 GLU A O 1
ATOM 744 N N . ASP A 1 93 ? -27.230 -2.290 6.976 1.00 45.47 93 ASP A N 1
ATOM 745 C CA . ASP A 1 93 ? -26.386 -1.995 5.838 1.00 45.47 93 ASP A CA 1
ATOM 746 C C . ASP A 1 93 ? -24.989 -2.583 6.069 1.00 45.47 93 ASP A C 1
ATOM 748 O O . ASP A 1 93 ? -24.092 -1.934 6.608 1.00 45.47 93 ASP A O 1
ATOM 752 N N . GLU A 1 94 ? -24.781 -3.809 5.580 1.00 50.66 94 GLU A N 1
ATOM 753 C CA . GLU A 1 94 ? -23.471 -4.326 5.149 1.00 50.66 94 GLU A CA 1
ATOM 754 C C . GLU A 1 94 ? -22.949 -3.497 3.958 1.00 50.66 94 GLU A C 1
ATOM 756 O O . GLU A 1 94 ? -22.635 -4.004 2.877 1.00 50.66 94 GLU A O 1
ATOM 761 N N . SER A 1 95 ? -22.903 -2.175 4.114 1.00 60.47 95 SER A N 1
ATOM 762 C CA . SER A 1 95 ? -22.242 -1.313 3.160 1.00 60.47 95 SER A CA 1
ATOM 763 C C . SER A 1 95 ? -20.753 -1.655 3.183 1.00 60.47 95 SER A C 1
ATOM 765 O O . SER A 1 95 ? -20.175 -2.021 4.210 1.00 60.47 95 SER A O 1
ATOM 767 N N . PHE A 1 96 ? -20.111 -1.532 2.025 1.00 67.56 96 PHE A N 1
ATOM 768 C CA . PHE A 1 96 ? -18.666 -1.702 1.871 1.00 67.56 96 PHE A CA 1
ATOM 769 C C . PHE A 1 96 ? -17.847 -0.954 2.946 1.00 67.56 96 PHE A C 1
ATOM 771 O O . PHE A 1 96 ? -16.778 -1.415 3.336 1.00 67.56 96 PHE A O 1
ATOM 778 N N . GLU A 1 97 ? -18.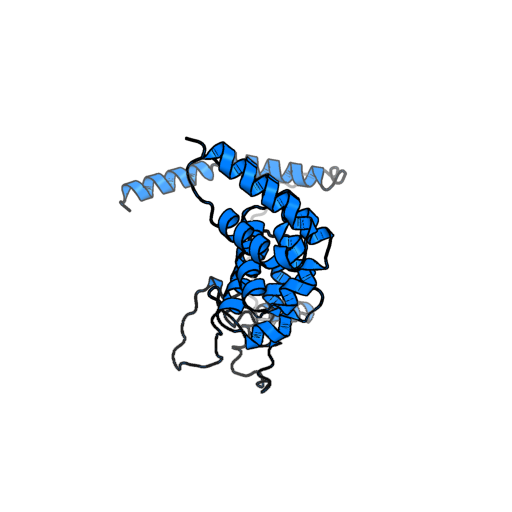366 0.171 3.440 1.00 69.38 97 GLU A N 1
ATOM 779 C CA . GLU A 1 97 ? -17.720 1.038 4.426 1.00 69.38 97 GLU A CA 1
ATOM 780 C C . GLU A 1 97 ? -17.604 0.387 5.815 1.00 69.38 97 GLU A C 1
ATOM 782 O O . GLU A 1 97 ? -16.666 0.697 6.544 1.00 69.38 97 GLU A O 1
ATOM 787 N N . GLY A 1 98 ? -18.492 -0.553 6.161 1.00 77.38 98 GLY A N 1
ATOM 788 C CA . GLY A 1 98 ? -18.514 -1.226 7.467 1.00 77.38 98 GLY A CA 1
ATOM 789 C C . GLY A 1 98 ? -17.787 -2.577 7.532 1.00 77.38 98 GLY A C 1
ATOM 790 O O . GLY A 1 98 ? -17.742 -3.192 8.605 1.00 77.38 98 GLY A O 1
ATOM 791 N N . ARG A 1 99 ? -17.241 -3.069 6.407 1.00 86.31 99 ARG A N 1
ATOM 792 C CA . ARG A 1 99 ? -16.494 -4.342 6.347 1.00 86.31 99 ARG A CA 1
ATOM 793 C C . ARG A 1 99 ? -15.097 -4.150 6.942 1.00 86.31 99 ARG A C 1
ATOM 795 O O . ARG A 1 99 ? -14.366 -3.249 6.529 1.00 86.31 99 ARG A O 1
ATOM 802 N N . ARG A 1 100 ? -14.729 -5.000 7.905 1.00 88.50 100 ARG A N 1
ATOM 803 C CA . ARG A 1 100 ? -13.432 -4.965 8.602 1.00 88.50 100 ARG A CA 1
ATOM 804 C C . ARG A 1 100 ? -12.554 -6.120 8.152 1.00 88.50 100 ARG A C 1
ATOM 806 O O . ARG A 1 100 ? -13.057 -7.208 7.888 1.00 88.50 100 ARG A O 1
ATOM 813 N N . PHE A 1 101 ? -11.253 -5.875 8.089 1.00 91.38 101 PHE A N 1
ATOM 814 C CA . PHE A 1 101 ? -10.266 -6.837 7.619 1.00 91.38 101 PHE A CA 1
ATOM 815 C C . PHE A 1 101 ? -9.126 -6.985 8.621 1.00 91.38 101 PHE A C 1
ATOM 817 O O . PHE A 1 101 ? -8.726 -6.014 9.273 1.00 91.38 101 PHE A O 1
ATOM 824 N N . ASP A 1 102 ? -8.589 -8.196 8.719 1.00 92.94 102 ASP A N 1
ATOM 825 C CA . ASP A 1 102 ? -7.326 -8.442 9.406 1.00 92.94 102 ASP A CA 1
ATOM 826 C C . ASP A 1 102 ? -6.118 -7.989 8.558 1.00 92.94 102 ASP A C 1
ATOM 828 O O . ASP A 1 102 ? -6.249 -7.521 7.423 1.00 92.94 102 ASP A O 1
ATOM 832 N N . PHE A 1 103 ? -4.905 -8.127 9.099 1.00 93.69 103 PHE A N 1
ATOM 833 C CA . PHE A 1 103 ? -3.678 -7.766 8.378 1.00 93.69 103 PHE A CA 1
ATOM 834 C C . PHE A 1 103 ? -3.361 -8.677 7.188 1.00 93.69 103 PHE A C 1
ATOM 836 O O . PHE A 1 103 ? -2.568 -8.292 6.324 1.00 93.69 103 PHE A O 1
ATOM 843 N N . GLU A 1 104 ? -3.944 -9.871 7.143 1.00 93.44 104 GLU A N 1
ATOM 844 C CA . GLU A 1 104 ? -3.823 -10.814 6.033 1.00 93.44 104 GLU A CA 1
ATOM 845 C C . GLU A 1 104 ? -4.852 -10.538 4.932 1.00 93.44 104 GLU A C 1
ATOM 847 O O . GLU A 1 104 ? -4.803 -11.181 3.889 1.00 93.44 104 GLU A O 1
ATOM 852 N N . GLY A 1 105 ? -5.724 -9.541 5.114 1.00 91.88 105 GLY A N 1
ATOM 853 C CA . GLY A 1 105 ? -6.740 -9.137 4.149 1.00 91.88 105 GLY A CA 1
ATOM 854 C C . GLY A 1 105 ? -7.984 -10.022 4.162 1.00 91.88 105 GLY A C 1
ATOM 855 O O . GLY A 1 105 ? -8.755 -9.978 3.205 1.00 91.88 105 GLY A O 1
ATOM 856 N N . ASN A 1 106 ? -8.185 -10.830 5.204 1.00 91.62 106 ASN A N 1
ATOM 857 C CA . ASN A 1 106 ? -9.403 -11.612 5.381 1.00 91.62 106 ASN A CA 1
ATOM 858 C C . ASN A 1 106 ? -10.479 -10.748 6.036 1.00 91.62 106 ASN A C 1
ATOM 860 O O . ASN A 1 106 ? -10.210 -10.004 6.979 1.00 91.62 106 ASN A O 1
ATOM 864 N N . GLU A 1 107 ? -11.711 -10.854 5.545 1.00 89.50 107 GLU A N 1
ATOM 865 C CA . GLU A 1 107 ? -12.839 -10.158 6.153 1.00 89.50 107 GLU A CA 1
ATOM 866 C C . GLU A 1 107 ? -13.218 -10.781 7.503 1.00 89.50 107 GLU A C 1
ATOM 868 O O . GLU A 1 107 ? -13.472 -11.984 7.608 1.00 89.50 107 GLU A O 1
ATOM 873 N N . LEU A 1 108 ? -13.359 -9.926 8.511 1.00 86.50 108 LEU A N 1
ATOM 874 C CA . LEU A 1 108 ? -13.874 -10.265 9.828 1.00 86.50 108 LEU A CA 1
ATOM 875 C C . LEU A 1 108 ? -15.399 -10.118 9.834 1.00 86.50 108 LEU A C 1
ATOM 877 O O . LEU A 1 108 ? -15.952 -9.018 9.947 1.00 86.50 108 LEU A O 1
ATOM 881 N N . LYS A 1 109 ? -16.098 -11.247 9.696 1.00 77.81 109 LYS A N 1
ATOM 882 C CA . LYS A 1 109 ? -17.563 -11.282 9.731 1.00 77.81 109 LYS A CA 1
ATOM 883 C C . LYS A 1 109 ? -18.077 -10.980 11.132 1.00 77.81 109 LYS A C 1
ATOM 885 O O . LYS A 1 109 ? -17.614 -11.528 12.130 1.00 77.81 109 LYS A O 1
ATOM 890 N N . ARG A 1 110 ? -19.099 -10.128 11.203 1.00 64.06 110 ARG A N 1
ATOM 891 C CA . ARG A 1 110 ? -19.756 -9.787 12.467 1.00 64.06 110 ARG A CA 1
ATOM 892 C C . ARG A 1 110 ? -20.535 -11.014 12.970 1.00 64.06 110 ARG A C 1
ATOM 894 O O . ARG A 1 110 ? -21.484 -11.444 12.324 1.00 64.06 110 ARG A O 1
ATOM 901 N N . GLY A 1 111 ? -20.129 -11.581 14.108 1.00 57.56 111 GLY A N 1
ATOM 902 C CA . GLY A 1 111 ? -20.882 -12.627 14.817 1.00 57.56 111 GLY A CA 1
ATOM 903 C C . GLY A 1 111 ? -20.768 -14.057 14.270 1.00 57.56 111 GLY A C 1
ATOM 904 O O . GLY A 1 111 ? -21.644 -14.874 14.548 1.00 57.56 111 GLY A O 1
ATOM 905 N N . SER A 1 112 ? -19.726 -14.397 13.504 1.00 45.12 112 SER A N 1
ATOM 906 C CA . SER A 1 112 ? -19.563 -15.749 12.945 1.00 45.12 112 SER A CA 1
ATOM 907 C C . SER A 1 112 ? -18.788 -16.733 13.828 1.00 45.12 112 SER A C 1
ATOM 909 O O . SER A 1 112 ? -18.029 -17.528 13.294 1.00 45.12 112 SER A O 1
ATOM 911 N N . SER A 1 113 ? -18.995 -16.737 15.142 1.00 38.88 113 SER A N 1
ATOM 912 C CA . SER A 1 113 ? -18.809 -17.923 15.993 1.00 38.88 113 SER A CA 1
ATOM 913 C C . SER A 1 113 ? -19.283 -17.589 17.408 1.00 38.88 113 SER A C 1
ATOM 915 O O . SER A 1 113 ? -19.004 -16.524 17.940 1.00 38.88 113 SER A O 1
ATOM 917 N N . GLY A 1 114 ? -20.054 -18.489 18.025 1.00 40.53 114 GLY A N 1
ATOM 918 C CA . GLY A 1 114 ? -20.503 -18.387 19.422 1.00 40.53 114 GLY A CA 1
ATOM 919 C C . GLY A 1 114 ? -19.381 -18.646 20.431 1.00 40.53 114 GLY A C 1
ATOM 920 O O . GLY A 1 114 ? -19.593 -19.334 21.425 1.00 40.53 114 GLY A O 1
ATOM 921 N N . VAL A 1 115 ? -18.183 -18.162 20.129 1.00 40.06 115 VAL A N 1
ATOM 922 C CA . VAL A 1 115 ? -16.992 -18.194 20.963 1.00 40.06 115 VAL A CA 1
ATOM 923 C C . VAL A 1 115 ? -16.357 -16.831 20.755 1.00 40.06 115 VAL A C 1
ATOM 925 O O . VAL A 1 115 ? -16.171 -16.423 19.613 1.00 40.06 115 VAL A O 1
ATOM 928 N N . GLU A 1 116 ? -16.075 -16.123 21.840 1.00 49.41 116 GLU A N 1
ATOM 929 C CA . GLU A 1 116 ? -15.175 -14.974 21.846 1.00 49.41 116 GLU A CA 1
ATOM 930 C C . GLU A 1 116 ? -13.841 -15.422 21.228 1.00 49.41 116 GLU A C 1
ATOM 932 O O . GLU A 1 116 ? -12.964 -15.951 21.910 1.00 49.41 116 GLU A O 1
ATOM 937 N N . GLU A 1 117 ? -13.706 -15.330 19.906 1.00 55.69 117 GLU A N 1
ATOM 938 C CA . GLU A 1 117 ? -12.405 -15.448 19.272 1.00 55.69 117 GLU A CA 1
ATOM 939 C C . GLU A 1 117 ? -11.629 -14.222 19.734 1.00 55.69 117 GLU A C 1
ATOM 941 O O . GLU A 1 117 ? -11.909 -13.093 19.331 1.00 55.69 117 GLU A O 1
ATOM 946 N N . GLU A 1 118 ? -10.707 -14.445 20.667 1.00 64.81 118 GLU A N 1
ATOM 947 C CA . GLU A 1 118 ? -9.730 -13.460 21.102 1.00 64.81 118 GLU A CA 1
ATOM 948 C C . GLU A 1 118 ? -8.829 -13.164 19.896 1.00 64.81 118 GLU A C 1
ATOM 950 O O . GLU A 1 118 ? -7.800 -13.801 19.671 1.00 64.81 118 GLU A O 1
ATOM 955 N N . TYR A 1 119 ? -9.294 -12.253 19.040 1.00 72.56 119 TYR A N 1
ATOM 956 C CA . TYR A 1 119 ? -8.508 -11.710 17.945 1.00 72.56 119 TYR A CA 1
ATOM 957 C C . TYR A 1 119 ? -7.221 -11.108 18.504 1.00 72.56 119 TYR A C 1
ATOM 959 O O . TYR A 1 119 ? -7.199 -10.613 19.633 1.00 72.56 119 TYR A O 1
ATOM 967 N N . ASP A 1 120 ? -6.157 -11.123 17.698 1.00 76.62 120 ASP A N 1
ATOM 968 C CA . ASP A 1 120 ? -4.879 -10.522 18.080 1.00 76.62 120 ASP A CA 1
ATOM 969 C C . ASP A 1 120 ? -5.118 -9.092 18.614 1.00 76.62 120 ASP A C 1
ATOM 971 O O . ASP A 1 120 ? -5.718 -8.282 17.899 1.00 76.62 120 ASP A O 1
ATOM 975 N N . PRO A 1 121 ? -4.668 -8.752 19.839 1.00 79.81 121 PRO A N 1
ATOM 976 C CA . PRO A 1 121 ? -4.852 -7.428 20.430 1.00 79.81 121 PRO A CA 1
ATOM 977 C C . PRO A 1 121 ? -4.414 -6.271 19.523 1.00 79.81 121 PRO A C 1
ATOM 979 O O . PRO A 1 121 ? -4.921 -5.161 19.649 1.00 79.81 121 PRO A O 1
ATOM 982 N N . ILE A 1 122 ? -3.491 -6.521 18.588 1.00 81.81 122 ILE A N 1
ATOM 983 C CA . ILE A 1 122 ? -2.980 -5.528 17.634 1.00 81.81 122 ILE A CA 1
ATOM 984 C C . ILE A 1 122 ? -4.041 -5.133 16.587 1.00 81.81 122 ILE A C 1
ATOM 986 O O . ILE A 1 122 ? -3.939 -4.072 15.971 1.00 81.81 122 ILE A O 1
ATOM 990 N N . LEU A 1 123 ? -5.068 -5.961 16.375 1.00 82.88 123 LEU A N 1
ATOM 991 C CA . LEU A 1 123 ? -6.190 -5.661 15.482 1.00 82.88 123 LEU A CA 1
ATOM 992 C C . LEU A 1 123 ? -7.181 -4.666 16.091 1.00 82.88 123 LEU A C 1
ATOM 994 O O . LEU A 1 123 ? -7.960 -4.077 15.345 1.00 82.88 123 LEU A O 1
ATOM 998 N N . TYR A 1 124 ? -7.156 -4.471 17.409 1.00 82.00 124 TYR A N 1
ATOM 999 C CA . TYR A 1 124 ? -7.968 -3.461 18.076 1.00 82.00 124 TYR A CA 1
ATOM 1000 C C . TYR A 1 124 ? -7.252 -2.115 18.019 1.00 82.00 124 TYR A C 1
ATOM 1002 O O . TYR A 1 124 ? -6.081 -1.984 18.384 1.00 82.00 124 TYR A O 1
ATOM 1010 N N . HIS A 1 125 ? -7.957 -1.090 17.549 1.00 77.19 125 HIS A N 1
ATOM 1011 C CA . HIS A 1 125 ? -7.391 0.239 17.357 1.00 77.19 125 HIS A CA 1
ATOM 1012 C C . HIS A 1 125 ? -8.242 1.315 18.026 1.00 77.19 125 HIS A C 1
ATOM 1014 O O . HIS A 1 125 ? -9.441 1.168 18.206 1.00 77.19 125 HIS A O 1
ATOM 1020 N N . HIS A 1 126 ? -7.642 2.459 18.344 1.00 66.38 126 HIS A N 1
ATOM 1021 C CA . HIS A 1 126 ? -8.337 3.586 18.985 1.00 66.38 126 HIS A CA 1
ATOM 1022 C C . HIS A 1 126 ? -9.151 4.435 17.988 1.00 66.38 126 HIS A C 1
ATOM 1024 O O . HIS A 1 126 ? -9.058 5.660 17.994 1.00 66.38 126 HIS A O 1
ATOM 1030 N N . GLY A 1 127 ? -9.855 3.780 17.062 1.00 67.69 127 GLY A N 1
ATOM 1031 C CA . GLY A 1 127 ? -10.643 4.439 16.016 1.00 67.69 127 GLY A CA 1
ATOM 1032 C C . GLY A 1 127 ? -12.075 4.715 16.461 1.00 67.69 127 GLY A C 1
ATOM 1033 O O . GLY A 1 127 ? -12.343 4.866 17.648 1.00 67.69 127 GLY A O 1
ATOM 1034 N N . GLU A 1 128 ? -12.990 4.764 15.495 1.00 65.50 128 GLU A N 1
ATOM 1035 C CA . GLU A 1 128 ? -14.412 5.019 15.758 1.00 65.50 128 GLU A CA 1
ATOM 1036 C C . GLU A 1 128 ? -15.110 3.832 16.449 1.00 65.50 128 GLU A C 1
ATOM 1038 O O . GLU A 1 128 ? -16.056 4.048 17.199 1.00 65.50 128 GLU A O 1
ATOM 1043 N N . GLU A 1 129 ? -14.601 2.604 16.275 1.00 73.25 129 GLU A N 1
ATOM 1044 C CA . GLU A 1 129 ? -15.110 1.378 16.920 1.00 73.25 129 GLU A CA 1
ATOM 1045 C C . GLU A 1 129 ? -13.966 0.622 17.634 1.00 73.25 129 GLU A C 1
ATOM 1047 O O . GLU A 1 129 ? -13.478 -0.394 17.134 1.00 73.25 129 GLU A O 1
ATOM 1052 N N . PRO A 1 130 ? -13.470 1.102 18.791 1.00 70.12 130 PRO A N 1
ATOM 1053 C CA . PRO A 1 130 ? -12.320 0.496 19.464 1.00 70.12 130 PRO 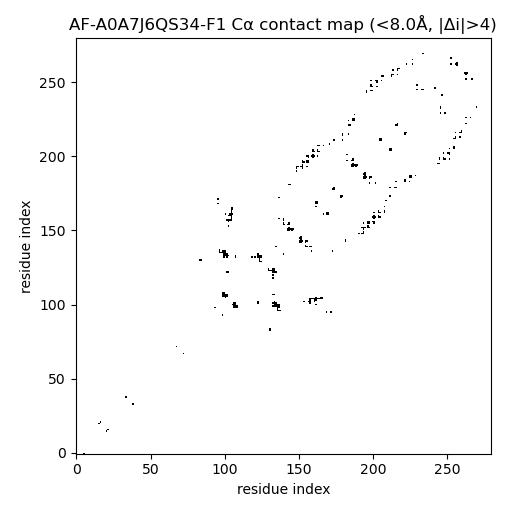A CA 1
ATOM 1054 C C . PRO A 1 130 ? -12.598 -0.889 20.056 1.00 70.12 130 PRO A C 1
ATOM 1056 O O . PRO A 1 130 ? -11.658 -1.631 20.333 1.00 70.12 130 PRO A O 1
ATOM 1059 N N . GLY A 1 131 ? -13.874 -1.244 20.236 1.00 72.25 131 GLY A N 1
ATOM 1060 C CA . GLY A 1 131 ? -14.305 -2.568 20.679 1.00 72.25 131 GLY A CA 1
ATOM 1061 C C . GLY A 1 131 ? -14.313 -3.619 19.569 1.00 72.25 131 GLY A C 1
ATOM 1062 O O . GLY A 1 131 ? -14.606 -4.781 19.846 1.00 72.25 131 GLY A O 1
ATOM 1063 N N . ARG A 1 132 ? -13.999 -3.244 18.321 1.00 78.62 132 ARG A N 1
ATOM 1064 C CA . ARG A 1 132 ? -14.117 -4.135 17.167 1.00 78.62 132 ARG A CA 1
ATOM 1065 C C . ARG A 1 132 ? -12.757 -4.369 16.499 1.00 78.62 132 ARG A C 1
ATOM 1067 O O . ARG A 1 132 ? -12.072 -3.407 16.156 1.00 78.62 132 ARG A O 1
ATOM 1074 N N . PRO A 1 133 ? -12.353 -5.633 16.286 1.00 86.69 133 PRO A N 1
ATOM 1075 C CA . PRO A 1 133 ? -11.067 -5.942 15.682 1.00 86.69 133 PRO A CA 1
ATOM 1076 C C . PRO A 1 133 ? -11.076 -5.676 14.175 1.00 86.69 133 PRO A C 1
ATOM 1078 O O . PRO A 1 133 ? -12.098 -5.809 13.495 1.00 86.69 133 PRO A O 1
ATOM 1081 N N . GLY A 1 134 ? -9.890 -5.377 13.654 1.00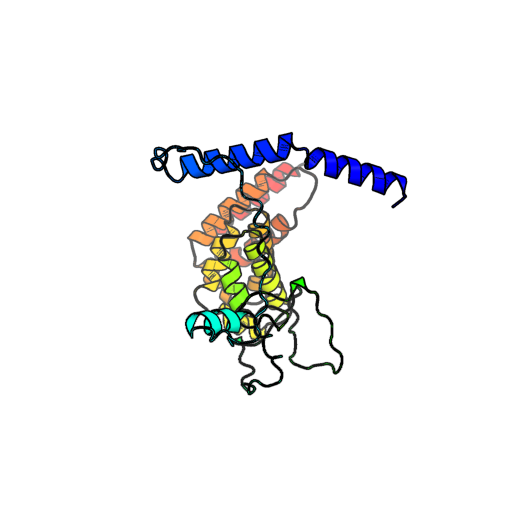 89.94 134 GLY A N 1
ATOM 1082 C CA . GLY A 1 134 ? -9.620 -5.192 12.236 1.00 89.94 134 GLY A CA 1
ATOM 1083 C C . GLY A 1 134 ? -9.911 -3.779 11.760 1.00 89.94 134 GLY A C 1
ATOM 1084 O O . GLY A 1 134 ? -10.515 -2.974 12.459 1.00 89.94 134 GLY A O 1
ATOM 1085 N N . TYR A 1 135 ? -9.484 -3.489 10.538 1.00 91.50 135 TYR A N 1
ATOM 1086 C CA . TYR A 1 135 ? -9.580 -2.159 9.946 1.00 91.50 135 TYR A CA 1
ATOM 1087 C C . TYR A 1 135 ? -10.534 -2.169 8.758 1.00 91.50 135 TYR A C 1
ATOM 1089 O O . TYR A 1 135 ? -10.526 -3.091 7.940 1.00 91.50 135 TYR A O 1
ATOM 1097 N N . THR A 1 136 ? -11.327 -1.116 8.625 1.00 90.81 136 THR A N 1
ATOM 1098 C CA . THR A 1 136 ? -12.069 -0.828 7.397 1.00 90.81 136 THR A CA 1
ATOM 1099 C C . THR A 1 136 ? -11.119 -0.343 6.303 1.00 90.81 136 THR A C 1
ATOM 1101 O O . THR A 1 136 ? -10.046 0.211 6.567 1.00 90.81 136 THR A O 1
ATOM 1104 N N . VAL A 1 137 ? -11.525 -0.479 5.037 1.00 90.50 137 VAL A N 1
ATOM 1105 C CA . VAL A 1 137 ? -10.742 0.076 3.920 1.00 90.50 137 VAL A CA 1
ATOM 1106 C C . VAL A 1 137 ? -10.558 1.589 4.068 1.00 90.50 137 VAL A C 1
ATOM 1108 O O . VAL A 1 137 ? -9.487 2.109 3.758 1.00 90.50 137 VAL A O 1
ATOM 1111 N N . GLN A 1 138 ? -11.568 2.301 4.570 1.00 88.81 138 GLN A N 1
ATOM 1112 C CA . GLN A 1 138 ? -11.495 3.747 4.762 1.00 88.81 138 GLN A CA 1
ATOM 1113 C C . GLN A 1 138 ? -10.447 4.132 5.816 1.00 88.81 138 GLN A C 1
ATOM 1115 O O . GLN A 1 138 ? -9.641 5.031 5.572 1.00 88.81 138 GLN A O 1
ATOM 1120 N N . GLU A 1 139 ? -10.397 3.424 6.947 1.00 90.75 139 GLU A N 1
ATOM 1121 C CA . GLU A 1 139 ? -9.365 3.622 7.972 1.00 90.75 139 GLU A CA 1
ATOM 1122 C C . GLU A 1 139 ? -7.969 3.329 7.413 1.00 90.75 139 GLU A C 1
ATOM 1124 O O . GLU A 1 139 ? -7.056 4.133 7.595 1.00 90.75 139 GLU A O 1
ATOM 1129 N N . LEU A 1 140 ? -7.798 2.235 6.663 1.00 92.62 140 LEU A N 1
ATOM 1130 C CA . LEU A 1 140 ? -6.522 1.904 6.019 1.00 92.62 140 LEU A CA 1
ATOM 1131 C C . LEU A 1 140 ? -6.093 2.984 5.019 1.00 92.62 140 LEU A C 1
ATOM 1133 O O . LEU A 1 140 ? -4.930 3.383 4.976 1.00 92.62 140 LEU A O 1
ATOM 1137 N N . LEU A 1 141 ? -7.031 3.510 4.238 1.00 91.19 141 LEU A N 1
ATOM 1138 C CA . LEU A 1 141 ? -6.777 4.605 3.312 1.00 91.19 141 LEU A CA 1
ATOM 1139 C C . LEU A 1 141 ? -6.340 5.888 4.038 1.00 91.19 141 LEU A C 1
ATOM 1141 O O . LEU A 1 141 ? -5.434 6.567 3.557 1.00 91.19 141 LEU A O 1
ATOM 1145 N N . VAL A 1 142 ? -6.916 6.204 5.199 1.00 90.81 142 VAL A N 1
ATOM 1146 C CA . VAL A 1 142 ? -6.467 7.323 6.048 1.00 90.81 142 VAL A CA 1
ATOM 1147 C C . VAL A 1 142 ? -5.083 7.043 6.646 1.00 90.81 142 VAL A C 1
ATOM 1149 O O . VAL A 1 142 ? -4.203 7.902 6.598 1.00 90.81 142 VAL A O 1
ATOM 1152 N N . LEU A 1 143 ? -4.846 5.831 7.153 1.00 92.06 143 LEU A N 1
ATOM 1153 C CA . LEU A 1 143 ? -3.558 5.425 7.723 1.00 92.06 143 LEU A CA 1
ATOM 1154 C C . LEU A 1 143 ? -2.427 5.438 6.687 1.00 92.06 143 LEU A C 1
ATOM 1156 O O . LEU A 1 143 ? -1.288 5.755 7.036 1.00 92.06 143 LEU A O 1
ATOM 1160 N N . SER A 1 144 ? -2.733 5.170 5.415 1.00 93.00 144 SER A N 1
ATOM 1161 C CA . SER A 1 144 ? -1.766 5.261 4.314 1.00 93.00 144 SER A CA 1
ATOM 1162 C C . SER A 1 144 ? -1.209 6.681 4.107 1.00 93.00 144 SER A C 1
ATOM 1164 O O . SER A 1 144 ? -0.082 6.832 3.635 1.00 93.00 144 SER A O 1
ATOM 1166 N N . ASP A 1 145 ? -1.935 7.712 4.561 1.00 89.75 145 ASP A N 1
ATOM 1167 C CA . ASP A 1 145 ? -1.508 9.117 4.527 1.00 89.75 145 ASP A CA 1
ATOM 1168 C C . ASP A 1 145 ? -0.827 9.581 5.838 1.00 89.75 145 ASP A C 1
ATOM 1170 O O . ASP A 1 145 ? -0.298 10.694 5.903 1.00 89.75 145 ASP A O 1
ATOM 1174 N N . SER A 1 146 ? -0.793 8.751 6.891 1.00 91.00 146 SER A N 1
ATOM 1175 C CA . SER A 1 146 ? -0.278 9.127 8.223 1.00 91.00 146 SER A CA 1
ATOM 1176 C C . SER A 1 146 ? 1.185 9.568 8.196 1.00 91.00 146 SER A C 1
ATOM 1178 O O . SER A 1 146 ? 2.004 8.955 7.535 1.00 91.00 146 SER A O 1
ATOM 1180 N N . ASN A 1 147 ? 1.610 10.561 8.979 1.00 89.69 147 ASN A N 1
ATOM 1181 C CA . ASN A 1 147 ? 3.040 10.915 9.080 1.00 89.69 147 ASN A CA 1
ATOM 1182 C C . ASN A 1 147 ? 3.918 9.812 9.707 1.00 89.69 147 ASN A C 1
ATOM 1184 O O . ASN A 1 147 ? 5.145 9.881 9.632 1.00 89.69 147 ASN A O 1
ATOM 1188 N N . ASN A 1 148 ? 3.316 8.786 10.310 1.00 92.12 148 ASN A N 1
ATOM 1189 C CA . ASN A 1 148 ? 4.037 7.643 10.851 1.00 92.12 148 ASN A CA 1
ATOM 1190 C C . ASN A 1 148 ? 4.291 6.590 9.757 1.00 92.12 148 ASN A C 1
ATOM 1192 O O . ASN A 1 148 ? 3.366 5.937 9.275 1.00 92.12 148 ASN A O 1
ATOM 1196 N N . GLY A 1 149 ? 5.564 6.374 9.407 1.00 91.94 149 GLY A N 1
ATOM 1197 C CA . GLY A 1 149 ? 5.956 5.400 8.382 1.00 91.94 149 GLY A CA 1
ATOM 1198 C C . GLY A 1 149 ? 5.522 3.959 8.680 1.00 91.94 149 GLY A C 1
ATOM 1199 O O . GLY A 1 149 ? 5.157 3.245 7.753 1.00 91.94 149 GLY A O 1
ATOM 1200 N N . GLY A 1 150 ? 5.492 3.542 9.950 1.00 93.00 150 GLY A N 1
ATOM 1201 C CA . GLY A 1 150 ? 5.005 2.213 10.335 1.00 93.00 150 GLY A CA 1
ATOM 1202 C C . GLY A 1 150 ? 3.506 2.046 10.075 1.00 93.00 150 GLY A C 1
ATOM 1203 O O . GLY A 1 150 ? 3.087 1.023 9.543 1.00 93.00 150 GLY A O 1
ATOM 1204 N N . GLN A 1 151 ? 2.709 3.084 10.356 1.00 92.94 151 GLN A N 1
ATOM 1205 C CA . GLN A 1 151 ? 1.273 3.085 10.049 1.00 92.94 151 GLN A CA 1
ATOM 1206 C C . GLN A 1 151 ? 1.018 3.047 8.539 1.00 92.94 151 GLN A C 1
ATOM 1208 O O . GLN A 1 151 ? 0.177 2.268 8.093 1.00 92.94 151 GLN A O 1
ATOM 1213 N N . ARG A 1 152 ? 1.786 3.807 7.741 1.00 94.94 152 ARG A N 1
ATOM 1214 C CA . ARG A 1 152 ? 1.685 3.738 6.272 1.00 94.94 152 ARG A CA 1
ATOM 1215 C C . ARG A 1 152 ? 2.018 2.349 5.747 1.00 94.94 152 ARG A C 1
ATOM 1217 O O . ARG A 1 152 ? 1.277 1.808 4.936 1.00 94.94 152 ARG A O 1
ATOM 1224 N N . GLN A 1 153 ? 3.138 1.783 6.201 1.00 95.62 153 GLN A N 1
ATOM 1225 C CA . GLN A 1 153 ? 3.594 0.461 5.779 1.00 95.62 153 GLN A CA 1
ATOM 1226 C C . GLN A 1 153 ? 2.538 -0.606 6.088 1.00 95.62 153 GLN A C 1
ATOM 1228 O O . GLN A 1 153 ? 2.211 -1.406 5.213 1.00 95.62 153 GLN A O 1
ATOM 1233 N N . LEU A 1 154 ? 2.001 -0.598 7.312 1.00 95.12 154 LEU A N 1
ATOM 1234 C CA . LEU A 1 154 ? 0.941 -1.507 7.736 1.00 95.12 154 LEU A CA 1
ATOM 1235 C C . LEU A 1 154 ? -0.282 -1.369 6.831 1.00 95.12 154 LEU A C 1
ATOM 1237 O O . LEU A 1 154 ? -0.729 -2.358 6.259 1.00 95.12 154 LEU A O 1
ATOM 1241 N N . ALA A 1 155 ? -0.764 -0.140 6.645 1.00 94.94 155 ALA A N 1
ATOM 1242 C CA . ALA A 1 155 ? -1.944 0.134 5.844 1.00 94.94 155 ALA A CA 1
ATOM 1243 C C . ALA A 1 155 ? -1.793 -0.314 4.386 1.00 94.94 155 ALA A C 1
ATOM 1245 O O . ALA A 1 155 ? -2.670 -0.990 3.856 1.00 94.94 155 ALA A O 1
ATOM 1246 N N . LEU A 1 156 ? -0.666 0.013 3.747 1.00 95.62 156 LEU A N 1
ATOM 1247 C CA . LEU A 1 156 ? -0.384 -0.372 2.363 1.00 95.62 156 LEU A CA 1
ATOM 1248 C C . LEU A 1 156 ? -0.305 -1.890 2.202 1.00 95.62 156 LEU A C 1
ATOM 1250 O O . LEU A 1 156 ? -0.871 -2.429 1.253 1.00 95.62 156 LEU A O 1
ATOM 1254 N N . ARG A 1 157 ? 0.350 -2.585 3.141 1.00 95.81 157 ARG A N 1
ATOM 1255 C CA . ARG A 1 157 ? 0.425 -4.050 3.131 1.00 95.81 157 ARG A CA 1
ATOM 1256 C C . ARG A 1 157 ? -0.964 -4.670 3.257 1.00 95.81 157 ARG A C 1
ATOM 1258 O O . ARG A 1 157 ? -1.314 -5.524 2.449 1.00 95.81 157 ARG A O 1
ATOM 1265 N N . THR A 1 158 ? -1.759 -4.213 4.223 1.00 95.62 158 THR A N 1
ATOM 1266 C CA . THR A 1 158 ? -3.120 -4.714 4.433 1.00 95.62 158 THR A CA 1
ATOM 1267 C C . THR A 1 158 ? -4.003 -4.446 3.215 1.00 95.62 158 THR A C 1
ATOM 1269 O O . THR A 1 158 ? -4.680 -5.355 2.751 1.00 95.62 158 THR A O 1
ATOM 1272 N N . LEU A 1 159 ? -3.945 -3.247 2.621 1.00 95.12 159 LEU A N 1
ATOM 1273 C CA . LEU A 1 159 ? -4.668 -2.936 1.381 1.00 95.12 159 LEU A CA 1
ATOM 1274 C C . LEU A 1 159 ? -4.261 -3.867 0.233 1.00 95.12 159 LEU A C 1
ATOM 1276 O O . LEU A 1 159 ? -5.128 -4.364 -0.478 1.00 95.12 159 LEU A O 1
ATOM 1280 N N . GLY A 1 160 ? -2.964 -4.142 0.066 1.00 94.62 160 GLY A N 1
ATOM 1281 C CA . GLY A 1 160 ? -2.476 -5.099 -0.931 1.00 94.62 160 GLY A CA 1
ATOM 1282 C C . GLY A 1 160 ? -3.018 -6.514 -0.715 1.00 94.62 160 GLY A C 1
ATOM 1283 O O . GLY A 1 160 ? -3.414 -7.176 -1.673 1.00 94.62 160 GLY A O 1
ATOM 1284 N N . ASN A 1 161 ? -3.097 -6.953 0.540 1.00 95.38 161 ASN A N 1
ATOM 1285 C CA . ASN A 1 161 ? -3.652 -8.254 0.897 1.00 95.38 161 ASN A CA 1
ATOM 1286 C C . ASN A 1 161 ? -5.172 -8.326 0.662 1.00 95.38 161 ASN A C 1
ATOM 1288 O O . ASN A 1 161 ? -5.661 -9.313 0.118 1.00 95.38 161 ASN A O 1
ATOM 1292 N N . ILE A 1 162 ? -5.915 -7.257 0.969 1.00 94.56 162 ILE A N 1
ATOM 1293 C CA . ILE A 1 162 ? -7.348 -7.156 0.647 1.00 94.56 162 ILE A CA 1
ATOM 1294 C C . ILE A 1 162 ? -7.564 -7.266 -0.867 1.00 94.56 162 ILE A C 1
ATOM 1296 O O . ILE A 1 162 ? -8.469 -7.968 -1.301 1.00 94.56 162 ILE A O 1
ATOM 1300 N N . VAL A 1 163 ? -6.712 -6.643 -1.690 1.00 93.69 163 VAL A N 1
ATOM 1301 C CA . VAL A 1 163 ? -6.784 -6.781 -3.159 1.00 93.69 163 VAL A CA 1
ATOM 1302 C C . VAL A 1 163 ? -6.596 -8.223 -3.616 1.00 93.69 163 VAL A C 1
ATOM 1304 O O . VAL A 1 163 ? -7.266 -8.657 -4.558 1.00 93.69 163 VAL A O 1
ATOM 1307 N N . ALA A 1 164 ? -5.699 -8.959 -2.962 1.00 92.00 164 ALA A N 1
ATOM 1308 C CA . ALA A 1 164 ? -5.451 -10.359 -3.275 1.00 92.00 164 ALA A CA 1
ATOM 1309 C C . ALA A 1 164 ? -6.646 -11.257 -2.903 1.00 92.00 164 ALA A C 1
ATOM 1311 O O . ALA A 1 164 ? -6.990 -12.156 -3.674 1.00 92.00 164 ALA A O 1
ATOM 1312 N N . ASN A 1 165 ? -7.299 -10.986 -1.768 1.00 91.69 165 ASN A N 1
ATOM 1313 C CA . ASN A 1 165 ? -8.305 -11.879 -1.187 1.00 91.69 165 ASN A CA 1
ATOM 1314 C C . ASN A 1 165 ? -9.756 -11.506 -1.526 1.00 91.69 165 ASN A C 1
ATOM 1316 O O . ASN A 1 165 ? -10.591 -12.397 -1.674 1.00 91.69 165 ASN A O 1
ATOM 1320 N N . ASP A 1 166 ? -10.069 -10.218 -1.688 1.00 87.06 166 ASP A N 1
ATOM 1321 C CA . ASP A 1 166 ? -11.420 -9.724 -1.966 1.00 87.06 166 ASP A CA 1
ATOM 1322 C C . ASP A 1 166 ? -11.426 -8.681 -3.092 1.00 87.06 166 ASP A C 1
ATOM 1324 O O . ASP A 1 166 ? -11.171 -7.481 -2.919 1.00 87.06 166 ASP A O 1
ATOM 1328 N N . SER A 1 167 ? -11.769 -9.144 -4.293 1.00 82.88 167 SER A N 1
ATOM 1329 C CA . SER A 1 167 ? -11.839 -8.265 -5.454 1.00 82.88 167 SER A CA 1
ATOM 1330 C C . SER A 1 167 ? -13.056 -7.377 -5.523 1.00 82.88 167 SER A C 1
ATOM 1332 O O . SER A 1 167 ? -12.996 -6.359 -6.210 1.00 82.88 167 SER A O 1
ATOM 1334 N N . ASP A 1 168 ? -14.145 -7.765 -4.875 1.00 85.12 168 ASP A N 1
ATOM 1335 C CA . ASP A 1 168 ? -15.418 -7.066 -5.005 1.00 85.12 168 ASP A CA 1
ATOM 1336 C C . ASP A 1 168 ? -15.350 -5.777 -4.187 1.00 85.12 168 ASP A C 1
ATOM 1338 O O . ASP A 1 168 ? -15.629 -4.690 -4.695 1.00 85.12 168 ASP A O 1
ATOM 1342 N N . VAL A 1 169 ? -14.822 -5.885 -2.966 1.00 84.31 169 VAL A N 1
ATOM 1343 C CA . VAL A 1 169 ? -14.414 -4.763 -2.106 1.00 84.31 169 VAL A CA 1
ATOM 1344 C C . VAL A 1 169 ? -13.419 -3.897 -2.845 1.00 84.31 169 VAL A C 1
ATOM 1346 O O . VAL A 1 169 ? -13.610 -2.687 -2.970 1.00 84.31 169 VAL A O 1
ATOM 1349 N N . SER A 1 170 ? -12.387 -4.521 -3.405 1.00 86.44 170 SER A N 1
ATOM 1350 C CA . SER A 1 170 ? -11.322 -3.799 -4.088 1.00 86.44 170 SER A CA 1
ATOM 1351 C C . SER A 1 170 ? -11.805 -2.996 -5.286 1.00 86.44 170 SER A C 1
ATOM 1353 O O . SER A 1 170 ? -11.425 -1.838 -5.448 1.00 86.44 170 SER A O 1
ATOM 1355 N N . GLN A 1 171 ? -12.739 -3.531 -6.068 1.00 85.31 171 GLN A N 1
ATOM 1356 C CA . GLN A 1 171 ? -13.302 -2.827 -7.213 1.00 85.31 171 GLN A CA 1
ATOM 1357 C C . GLN A 1 171 ? -14.055 -1.540 -6.829 1.00 85.31 171 GLN A C 1
ATOM 1359 O O . GLN A 1 171 ? -14.134 -0.613 -7.645 1.00 85.31 171 GLN A O 1
ATOM 1364 N N . LEU A 1 172 ? -14.601 -1.462 -5.613 1.00 83.75 172 LEU A N 1
ATOM 1365 C CA . LEU A 1 172 ? -15.350 -0.297 -5.145 1.00 83.75 172 LEU A CA 1
ATOM 1366 C C . LEU A 1 172 ? -14.423 0.876 -4.822 1.00 83.75 172 LEU A C 1
ATOM 1368 O O . LEU A 1 172 ? -14.648 1.983 -5.318 1.00 83.75 172 LEU A O 1
ATOM 1372 N N . TRP A 1 173 ? -13.351 0.646 -4.060 1.00 84.12 173 TRP A N 1
ATOM 1373 C CA . TRP A 1 173 ? -12.482 1.742 -3.626 1.00 84.12 173 TRP A CA 1
ATOM 1374 C C . TRP A 1 173 ? -11.430 2.154 -4.651 1.00 84.12 173 TRP A C 1
ATOM 1376 O O . TRP A 1 173 ? -11.081 3.332 -4.685 1.00 84.12 173 TRP A O 1
ATOM 1386 N N . ILE A 1 174 ? -10.972 1.271 -5.548 1.00 85.81 174 ILE A N 1
ATOM 1387 C CA . ILE A 1 174 ? -9.993 1.656 -6.589 1.00 85.81 174 ILE A CA 1
ATOM 1388 C C . ILE A 1 174 ? -10.517 2.749 -7.530 1.00 85.81 174 ILE A C 1
ATOM 1390 O O . ILE A 1 174 ? -9.738 3.492 -8.122 1.00 85.81 174 ILE A O 1
ATOM 1394 N N . ARG A 1 175 ? -11.845 2.875 -7.659 1.00 81.19 175 ARG A N 1
ATOM 1395 C CA . ARG A 1 175 ? -12.494 3.922 -8.462 1.00 81.19 175 ARG A CA 1
ATOM 1396 C C . ARG A 1 175 ? -12.386 5.300 -7.819 1.00 81.19 175 ARG A C 1
ATOM 1398 O O . ARG A 1 175 ? -12.639 6.309 -8.478 1.00 81.19 175 ARG A O 1
ATOM 1405 N N . HIS A 1 176 ? -12.033 5.368 -6.539 1.00 81.94 176 HIS A N 1
ATOM 1406 C CA . HIS A 1 176 ? -11.854 6.634 -5.864 1.00 81.94 176 HIS A CA 1
ATOM 1407 C C . HIS A 1 176 ? -10.606 7.338 -6.410 1.00 81.94 176 HIS A C 1
ATOM 1409 O O . HIS A 1 176 ? -9.483 6.843 -6.304 1.00 81.94 176 HIS A O 1
ATOM 1415 N N . ARG A 1 177 ? -10.798 8.539 -6.972 1.00 70.44 177 ARG A N 1
ATOM 1416 C CA . ARG A 1 177 ? -9.764 9.297 -7.707 1.00 70.44 177 ARG A CA 1
ATOM 1417 C C . ARG A 1 177 ? -8.437 9.466 -6.960 1.00 70.44 177 ARG A C 1
ATOM 1419 O O . ARG A 1 177 ? -7.396 9.620 -7.581 1.00 70.44 177 ARG A O 1
ATOM 1426 N N . GLN A 1 178 ? -8.470 9.465 -5.628 1.00 81.94 178 GLN A N 1
ATOM 1427 C CA . GLN A 1 178 ? -7.283 9.699 -4.805 1.00 81.94 178 GLN A CA 1
ATOM 1428 C C . GLN A 1 178 ? -6.419 8.449 -4.609 1.00 81.94 178 GLN A C 1
ATOM 1430 O O . GLN A 1 178 ? -5.267 8.581 -4.214 1.00 81.94 178 GLN A O 1
ATOM 1435 N N . VAL A 1 179 ? -6.930 7.249 -4.895 1.00 87.31 179 VAL A N 1
ATOM 1436 C CA . VAL A 1 179 ? -6.199 5.999 -4.640 1.00 87.31 179 VAL A CA 1
ATOM 1437 C C . VAL A 1 179 ? -4.956 5.896 -5.521 1.00 87.31 179 VAL A C 1
ATOM 1439 O O . VAL A 1 179 ? -3.871 5.653 -5.003 1.00 87.31 179 VAL A O 1
ATOM 1442 N N . HIS A 1 180 ? -5.079 6.179 -6.820 1.00 86.25 180 HIS A N 1
ATOM 1443 C CA . HIS A 1 180 ? -3.945 6.197 -7.751 1.00 86.25 180 HIS A CA 1
ATOM 1444 C C . HIS A 1 180 ? -2.827 7.133 -7.270 1.00 86.25 180 HIS A C 1
ATOM 1446 O O . HIS A 1 180 ? -1.660 6.750 -7.238 1.00 86.25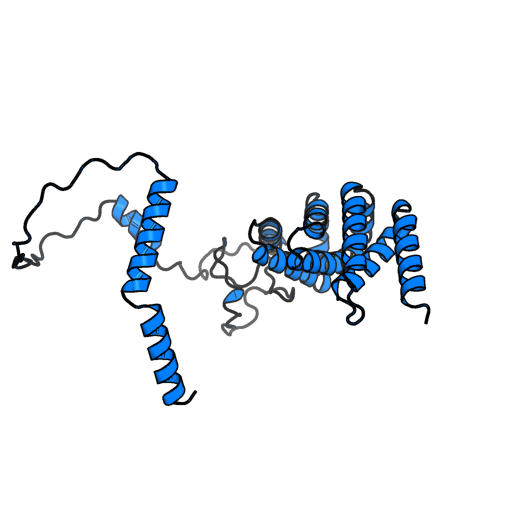 180 HIS A O 1
ATOM 1452 N N . VAL A 1 181 ? -3.196 8.337 -6.815 1.00 84.44 181 VAL A N 1
ATOM 1453 C CA . VAL A 1 181 ? -2.247 9.332 -6.297 1.00 84.44 181 VAL A CA 1
ATOM 1454 C C . VAL A 1 181 ? -1.584 8.849 -5.007 1.00 84.44 181 VAL A C 1
ATOM 1456 O O . VAL A 1 181 ? -0.372 8.976 -4.867 1.00 84.44 181 VAL A O 1
ATOM 1459 N N . ARG A 1 182 ? -2.343 8.253 -4.080 1.00 88.38 182 ARG A N 1
ATOM 1460 C CA . ARG A 1 182 ? -1.806 7.719 -2.818 1.00 88.38 182 ARG A CA 1
ATOM 1461 C C . ARG A 1 182 ? -0.763 6.634 -3.046 1.00 88.38 182 ARG A C 1
ATOM 1463 O O . ARG A 1 182 ? 0.321 6.695 -2.464 1.00 88.38 182 ARG A O 1
ATOM 1470 N N . PHE A 1 183 ? -1.057 5.673 -3.921 1.00 88.06 183 PHE A N 1
ATOM 1471 C CA . PHE A 1 183 ? -0.095 4.631 -4.280 1.00 88.06 183 PHE A CA 1
ATOM 1472 C C . PHE A 1 183 ? 1.116 5.215 -5.010 1.00 88.06 183 PHE A C 1
ATOM 1474 O O . PHE A 1 183 ? 2.246 4.875 -4.662 1.00 88.06 183 PHE A O 1
ATOM 1481 N N . ALA A 1 184 ? 0.908 6.156 -5.937 1.00 86.12 184 ALA A N 1
ATOM 1482 C CA . ALA A 1 184 ? 2.000 6.820 -6.641 1.00 86.12 184 ALA A CA 1
ATOM 1483 C C . ALA A 1 184 ? 2.958 7.556 -5.688 1.00 86.12 184 ALA A C 1
ATOM 1485 O O . ALA A 1 184 ? 4.170 7.388 -5.781 1.00 86.12 184 ALA A O 1
ATOM 1486 N N . VAL A 1 185 ? 2.426 8.317 -4.727 1.00 87.88 185 VAL A N 1
ATOM 1487 C CA . VAL A 1 185 ? 3.229 9.026 -3.715 1.00 87.88 185 VAL A CA 1
ATOM 1488 C C . VAL A 1 185 ? 3.932 8.048 -2.769 1.00 87.88 185 VAL A C 1
ATOM 1490 O O . VAL A 1 185 ? 5.073 8.286 -2.373 1.00 87.88 185 VAL A O 1
ATOM 1493 N N . SER A 1 186 ? 3.278 6.939 -2.416 1.00 90.81 186 SER A N 1
ATOM 1494 C CA . SER A 1 186 ? 3.836 5.931 -1.503 1.00 90.81 186 SER A CA 1
ATOM 1495 C C . SER A 1 186 ? 5.004 5.156 -2.114 1.00 90.81 186 SER A C 1
ATOM 1497 O O . SER A 1 186 ? 5.947 4.807 -1.404 1.00 90.81 186 SER A O 1
ATOM 1499 N N . VAL A 1 187 ? 4.981 4.931 -3.429 1.00 90.38 187 VAL A N 1
ATOM 1500 C CA . VAL A 1 187 ? 6.101 4.334 -4.168 1.00 90.38 187 VAL A CA 1
ATOM 1501 C C . VAL A 1 187 ? 7.344 5.231 -4.087 1.00 90.38 187 VAL A C 1
ATOM 1503 O O . VAL A 1 187 ? 8.441 4.736 -3.860 1.00 90.38 187 VAL A O 1
ATOM 1506 N N . SER A 1 188 ? 7.185 6.553 -4.127 1.00 87.75 188 SER A N 1
ATOM 1507 C CA . SER A 1 188 ? 8.288 7.526 -4.009 1.00 87.75 188 SER A CA 1
ATOM 1508 C C . SER A 1 188 ? 8.682 7.875 -2.575 1.00 87.75 188 SER A C 1
ATOM 1510 O O . SER A 1 188 ? 9.395 8.855 -2.346 1.00 87.75 188 SER A O 1
ATOM 1512 N N . HIS A 1 189 ? 8.199 7.127 -1.584 1.00 91.06 189 HIS A N 1
ATOM 1513 C CA . HIS A 1 189 ? 8.391 7.497 -0.192 1.00 91.06 189 HIS A CA 1
ATOM 1514 C C . HIS A 1 189 ? 9.855 7.328 0.256 1.00 91.06 189 HIS A C 1
ATOM 1516 O O . HIS A 1 189 ? 10.535 6.360 -0.094 1.00 91.06 189 HIS A O 1
ATOM 1522 N N . ALA A 1 190 ? 10.330 8.263 1.088 1.00 87.94 190 ALA A N 1
ATOM 1523 C CA . ALA A 1 190 ? 11.711 8.278 1.579 1.00 87.94 190 ALA A CA 1
ATOM 1524 C C . ALA A 1 190 ? 12.051 7.050 2.445 1.00 87.94 190 ALA A C 1
ATOM 1526 O O . ALA A 1 190 ? 13.165 6.537 2.402 1.00 87.94 190 ALA A O 1
ATOM 1527 N N . ASN A 1 191 ? 11.082 6.559 3.225 1.00 89.56 191 ASN A N 1
ATOM 1528 C CA . ASN A 1 191 ? 11.234 5.323 3.993 1.00 89.56 191 ASN A CA 1
ATOM 1529 C C . ASN A 1 191 ? 11.127 4.096 3.070 1.00 89.56 191 ASN A C 1
ATOM 1531 O O . ASN A 1 191 ? 10.065 3.854 2.492 1.00 89.56 191 ASN A O 1
ATOM 1535 N N . ILE A 1 192 ? 12.205 3.310 3.004 1.00 88.06 192 ILE A N 1
ATOM 1536 C CA . ILE A 1 192 ? 12.318 2.097 2.185 1.00 88.06 192 ILE A CA 1
ATOM 1537 C C . ILE A 1 192 ? 11.226 1.062 2.479 1.00 88.06 192 ILE A C 1
ATOM 1539 O O . ILE A 1 192 ? 10.656 0.497 1.553 1.00 88.06 192 ILE A O 1
ATOM 1543 N N . ASN A 1 193 ? 10.844 0.879 3.745 1.00 90.94 193 ASN A N 1
ATOM 1544 C CA . ASN A 1 193 ? 9.828 -0.102 4.127 1.00 90.94 193 ASN A CA 1
ATOM 1545 C C . ASN A 1 193 ? 8.441 0.281 3.597 1.00 90.94 193 ASN A C 1
ATOM 1547 O O . ASN A 1 193 ? 7.683 -0.579 3.151 1.00 90.94 193 ASN A O 1
ATOM 1551 N N . VAL A 1 194 ? 8.124 1.580 3.607 1.00 93.75 194 VAL A N 1
ATOM 1552 C CA . VAL A 1 194 ? 6.879 2.108 3.027 1.00 93.75 194 VAL A CA 1
ATOM 1553 C C . VAL A 1 194 ? 6.884 1.905 1.518 1.00 93.75 194 VAL A C 1
ATOM 1555 O O . VAL A 1 194 ? 5.904 1.406 0.974 1.00 93.75 194 VAL A O 1
ATOM 1558 N N . ARG A 1 195 ? 8.002 2.221 0.853 1.00 91.81 195 ARG A N 1
ATOM 1559 C CA . ARG A 1 195 ? 8.166 2.011 -0.589 1.00 91.81 195 ARG A CA 1
ATOM 1560 C C . ARG A 1 195 ? 8.007 0.540 -0.972 1.00 91.81 195 ARG A C 1
ATOM 1562 O O . ARG A 1 195 ? 7.270 0.235 -1.901 1.00 91.81 195 ARG A O 1
ATOM 1569 N N . HIS 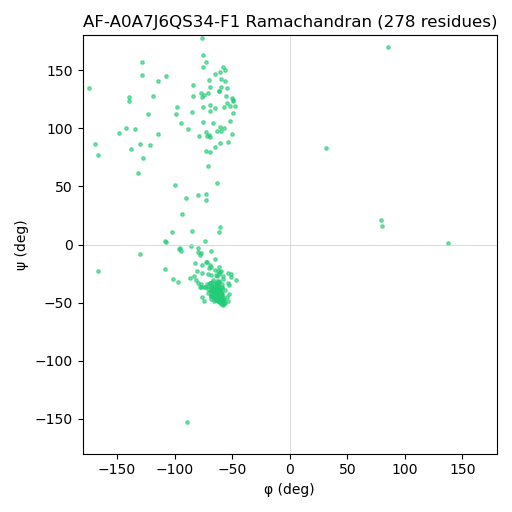A 1 196 ? 8.641 -0.377 -0.245 1.00 91.44 196 HIS A N 1
ATOM 1570 C CA . HIS A 1 196 ? 8.543 -1.815 -0.509 1.00 91.44 196 HIS A CA 1
ATOM 1571 C C . HIS A 1 196 ? 7.110 -2.328 -0.334 1.00 91.44 196 HIS A C 1
ATOM 1573 O O . HIS A 1 196 ? 6.609 -3.046 -1.198 1.00 91.44 196 HIS A O 1
ATOM 1579 N N . ALA A 1 197 ? 6.423 -1.912 0.736 1.00 94.44 197 ALA A N 1
ATOM 1580 C CA . ALA A 1 197 ? 5.014 -2.243 0.934 1.00 94.44 197 ALA A CA 1
ATOM 1581 C C . ALA A 1 197 ? 4.126 -1.664 -0.182 1.00 94.44 197 ALA A C 1
ATOM 1583 O O . ALA A 1 197 ? 3.245 -2.361 -0.682 1.00 94.44 197 ALA A O 1
ATOM 1584 N N . ALA A 1 198 ? 4.389 -0.426 -0.614 1.00 94.88 198 ALA A N 1
ATOM 1585 C CA . ALA A 1 198 ? 3.672 0.212 -1.714 1.00 94.88 198 ALA A CA 1
ATOM 1586 C C . ALA A 1 198 ? 3.860 -0.543 -3.035 1.00 94.88 198 ALA A C 1
ATOM 1588 O O . ALA A 1 198 ? 2.876 -0.808 -3.717 1.00 94.88 198 ALA A O 1
ATOM 1589 N N . LEU A 1 199 ? 5.096 -0.919 -3.384 1.00 93.69 199 LEU A N 1
ATOM 1590 C CA . LEU A 1 199 ? 5.398 -1.682 -4.599 1.00 93.69 199 LEU A CA 1
ATOM 1591 C C . LEU A 1 199 ? 4.704 -3.050 -4.581 1.00 93.69 199 LEU A C 1
ATOM 1593 O O . LEU A 1 199 ? 4.047 -3.410 -5.554 1.00 93.69 199 LEU A O 1
ATOM 1597 N N . ALA A 1 200 ? 4.790 -3.784 -3.470 1.00 93.56 200 ALA A N 1
ATOM 1598 C CA . ALA A 1 200 ? 4.150 -5.092 -3.341 1.00 93.56 200 ALA A CA 1
ATOM 1599 C C . ALA A 1 200 ? 2.619 -5.005 -3.482 1.00 93.56 200 ALA A C 1
ATOM 1601 O O . ALA A 1 200 ? 2.014 -5.774 -4.230 1.00 93.56 200 ALA A O 1
ATOM 1602 N N . ALA A 1 201 ? 1.986 -4.037 -2.815 1.00 94.50 201 ALA A N 1
ATOM 1603 C CA . ALA A 1 201 ? 0.548 -3.814 -2.924 1.00 94.50 201 ALA A CA 1
ATOM 1604 C C . ALA A 1 201 ? 0.138 -3.323 -4.324 1.00 94.50 201 ALA A C 1
ATOM 1606 O O . ALA A 1 201 ? -0.903 -3.722 -4.850 1.00 94.50 201 ALA A O 1
ATOM 1607 N N . LEU A 1 202 ? 0.978 -2.505 -4.964 1.00 94.12 202 LEU A N 1
ATOM 1608 C CA . LEU A 1 202 ? 0.740 -2.017 -6.315 1.00 94.12 202 LEU A CA 1
ATOM 1609 C C . LEU A 1 202 ? 0.777 -3.148 -7.348 1.00 94.12 202 LEU A C 1
ATOM 1611 O O . LEU A 1 202 ? -0.060 -3.159 -8.244 1.00 94.12 202 LEU A O 1
ATOM 1615 N N . VAL A 1 203 ? 1.675 -4.130 -7.208 1.00 94.00 203 VAL A N 1
ATOM 1616 C CA . VAL A 1 203 ? 1.666 -5.334 -8.060 1.00 94.00 203 VAL A CA 1
ATOM 1617 C C . VAL A 1 203 ? 0.292 -6.005 -8.025 1.00 94.00 203 VAL A C 1
ATOM 1619 O O . VAL A 1 203 ? -0.278 -6.271 -9.083 1.00 94.00 203 VAL A O 1
ATOM 1622 N N . GLN A 1 204 ? -0.276 -6.220 -6.833 1.00 92.88 204 GLN A N 1
ATOM 1623 C CA . GLN A 1 204 ? -1.595 -6.851 -6.691 1.00 92.88 204 GLN A CA 1
ATOM 1624 C C . GLN A 1 204 ? -2.689 -6.042 -7.400 1.00 92.88 204 GLN A C 1
ATOM 1626 O O . GLN A 1 204 ? -3.500 -6.601 -8.140 1.00 92.88 204 GLN A O 1
ATOM 1631 N N . LEU A 1 205 ? -2.671 -4.714 -7.244 1.00 92.75 205 LEU A N 1
ATOM 1632 C CA . LEU A 1 205 ? -3.612 -3.814 -7.914 1.00 92.75 205 LEU A CA 1
ATOM 1633 C C . LEU A 1 205 ? -3.509 -3.876 -9.438 1.00 92.75 205 LEU A C 1
ATOM 1635 O O . LEU A 1 205 ? -4.529 -4.029 -10.109 1.00 92.75 205 LEU A O 1
ATOM 1639 N N . LEU A 1 206 ? -2.299 -3.774 -9.989 1.00 92.69 206 LEU A N 1
ATOM 1640 C CA . LEU A 1 206 ? -2.087 -3.723 -11.438 1.00 92.69 206 LEU A CA 1
ATOM 1641 C C . LEU A 1 206 ? -2.413 -5.055 -12.119 1.00 92.69 206 LEU A C 1
ATOM 1643 O O . LEU A 1 206 ? -2.965 -5.065 -13.220 1.00 92.69 206 LEU A O 1
ATOM 1647 N N . VAL A 1 207 ? -2.102 -6.177 -11.462 1.00 91.75 207 VAL A N 1
ATOM 1648 C CA . VAL A 1 207 ? -2.456 -7.516 -11.952 1.00 91.75 207 VAL A CA 1
ATOM 1649 C C . VAL A 1 207 ? -3.972 -7.705 -11.941 1.00 91.75 207 VAL A C 1
ATOM 1651 O O . VAL A 1 207 ? -4.541 -8.231 -12.899 1.00 91.75 207 VAL A O 1
ATOM 1654 N N . ARG A 1 208 ? -4.646 -7.276 -10.868 1.00 91.38 208 ARG A N 1
ATOM 1655 C CA . ARG A 1 208 ? -6.078 -7.535 -10.680 1.00 91.38 208 ARG A CA 1
ATOM 1656 C C . ARG A 1 208 ? -6.977 -6.570 -11.447 1.00 91.38 208 ARG A C 1
ATOM 1658 O O . ARG A 1 208 ? -8.072 -6.965 -11.854 1.00 91.38 208 ARG A O 1
ATOM 1665 N N . PHE A 1 209 ? -6.532 -5.332 -11.655 1.00 91.69 209 PHE A N 1
ATOM 1666 C CA . PHE A 1 209 ? -7.339 -4.254 -12.224 1.00 91.69 209 PHE A CA 1
ATOM 1667 C C . PHE A 1 209 ? -6.622 -3.544 -13.383 1.00 91.69 209 PHE A C 1
ATOM 1669 O O . PHE A 1 209 ? -6.046 -2.473 -13.201 1.00 91.69 209 PHE A O 1
ATOM 1676 N N . PRO A 1 210 ? -6.736 -4.054 -14.623 1.00 89.69 210 PRO A N 1
ATOM 1677 C CA . PRO A 1 210 ? -6.095 -3.442 -15.791 1.00 89.69 210 PRO A CA 1
ATOM 1678 C C . PRO A 1 210 ? -6.503 -1.983 -16.061 1.00 89.69 210 PRO A C 1
ATOM 1680 O O . PRO A 1 210 ? -5.726 -1.221 -16.632 1.00 89.69 210 PRO A O 1
ATOM 1683 N N . SER A 1 211 ? -7.711 -1.572 -15.650 1.00 88.56 211 SER A N 1
ATOM 1684 C CA . SER A 1 211 ? -8.135 -0.167 -15.732 1.00 88.56 211 SER A CA 1
ATOM 1685 C C . SER A 1 211 ? -7.278 0.741 -14.850 1.00 88.56 211 SER A C 1
ATOM 1687 O O . SER A 1 211 ? -6.891 1.813 -15.293 1.00 88.56 211 SER A O 1
ATOM 1689 N N . PHE A 1 212 ? -6.919 0.271 -13.651 1.00 89.69 212 PHE A N 1
ATOM 1690 C CA . PHE A 1 212 ? -6.036 0.983 -12.727 1.00 89.69 212 PHE A CA 1
ATOM 1691 C C . PHE A 1 212 ? -4.638 1.153 -13.334 1.00 89.69 212 PHE A C 1
ATOM 1693 O O . PHE A 1 212 ? -4.041 2.221 -13.249 1.00 89.69 212 PHE A O 1
ATOM 1700 N N . THR A 1 213 ? -4.134 0.119 -14.018 1.00 89.94 213 THR A N 1
ATOM 1701 C CA . THR A 1 213 ? -2.849 0.162 -14.737 1.00 89.94 213 THR A CA 1
ATOM 1702 C C . THR A 1 213 ? -2.827 1.244 -15.807 1.00 89.94 213 THR A C 1
ATOM 1704 O O . THR A 1 213 ? -1.840 1.965 -15.932 1.00 89.94 213 THR A O 1
ATOM 1707 N N . LYS A 1 214 ? -3.924 1.390 -16.556 1.00 87.44 214 LYS A N 1
ATOM 1708 C CA . LYS A 1 214 ? -4.055 2.449 -17.557 1.00 87.44 214 LYS A CA 1
ATOM 1709 C C . LYS A 1 214 ? -4.074 3.835 -16.914 1.00 87.44 214 LYS A C 1
ATOM 1711 O O . LYS A 1 214 ? -3.304 4.692 -17.332 1.00 87.44 214 LYS A O 1
ATOM 1716 N N . ASP A 1 215 ? -4.893 4.022 -15.883 1.00 88.94 215 ASP A N 1
ATOM 1717 C CA . ASP A 1 215 ? -5.006 5.301 -15.175 1.00 88.94 215 ASP A CA 1
ATOM 1718 C C . ASP A 1 215 ? -3.653 5.731 -14.583 1.00 88.94 215 ASP A C 1
ATOM 1720 O O . ASP A 1 215 ? -3.290 6.904 -14.626 1.00 88.94 215 ASP A O 1
ATOM 1724 N N . LEU A 1 216 ? -2.869 4.775 -14.078 1.00 88.88 216 LEU A N 1
ATOM 1725 C CA . LEU A 1 216 ? -1.543 5.032 -13.525 1.00 88.88 216 LEU A CA 1
ATOM 1726 C C . LEU A 1 216 ? -0.491 5.330 -14.608 1.00 88.88 216 LEU A C 1
ATOM 1728 O O . LEU A 1 216 ? 0.375 6.180 -14.401 1.00 88.88 216 LEU A O 1
ATOM 1732 N N . ALA A 1 217 ? -0.575 4.667 -15.766 1.00 89.25 217 ALA A N 1
ATOM 1733 C CA . ALA A 1 217 ? 0.289 4.934 -16.918 1.00 89.25 217 ALA A CA 1
ATOM 1734 C C . ALA A 1 217 ? 0.089 6.350 -17.491 1.00 89.25 217 ALA A C 1
ATOM 1736 O O . ALA A 1 217 ? 1.022 6.921 -18.057 1.00 89.25 217 ALA A O 1
ATOM 1737 N N . ASP A 1 218 ? -1.098 6.929 -17.304 1.00 88.56 218 ASP A N 1
ATOM 1738 C CA . ASP A 1 218 ? -1.423 8.289 -17.733 1.00 88.56 218 ASP A CA 1
ATOM 1739 C C . ASP A 1 218 ? -0.893 9.377 -16.771 1.00 88.56 218 ASP A C 1
ATOM 1741 O O . ASP A 1 218 ? -0.963 10.557 -17.115 1.00 88.56 218 ASP A O 1
ATOM 1745 N N . ILE A 1 219 ? -0.331 9.020 -15.603 1.00 88.31 219 ILE A N 1
ATOM 1746 C CA . ILE A 1 219 ? 0.216 9.964 -14.606 1.00 88.31 219 ILE A CA 1
ATOM 1747 C C . ILE A 1 219 ? 1.736 10.144 -14.816 1.00 88.31 219 ILE A C 1
ATOM 1749 O O . ILE A 1 219 ? 2.523 9.282 -14.409 1.00 88.31 219 ILE A O 1
ATOM 1753 N N . PRO A 1 220 ? 2.210 11.267 -15.395 1.00 87.06 220 PRO A N 1
ATOM 1754 C CA . PRO A 1 220 ? 3.627 11.448 -15.715 1.00 87.06 220 PRO A CA 1
ATOM 1755 C C . PRO A 1 220 ? 4.537 11.469 -14.482 1.00 87.06 220 PRO A C 1
ATOM 1757 O O . PRO A 1 220 ? 5.640 10.927 -14.521 1.00 87.06 220 PRO A O 1
ATOM 1760 N N . GLU A 1 221 ? 4.084 12.066 -13.379 1.00 87.44 221 GLU A N 1
ATOM 1761 C CA . GLU A 1 221 ? 4.846 12.178 -12.131 1.00 87.44 221 GLU A CA 1
ATOM 1762 C C . GLU A 1 221 ? 5.119 10.807 -11.506 1.00 87.44 221 GLU A C 1
ATOM 1764 O O . GLU A 1 221 ? 6.175 10.587 -10.904 1.00 87.44 221 GLU A O 1
ATOM 1769 N N . PHE A 1 222 ? 4.182 9.872 -11.680 1.00 89.94 222 PHE A N 1
ATOM 1770 C CA . PHE A 1 222 ? 4.353 8.493 -11.254 1.00 89.94 222 PHE A CA 1
ATOM 1771 C C . PHE A 1 222 ? 5.416 7.788 -12.100 1.00 89.94 222 PHE A C 1
ATOM 1773 O O . PHE A 1 222 ? 6.319 7.176 -11.537 1.00 89.94 222 PHE A O 1
ATOM 1780 N N . LEU A 1 223 ? 5.372 7.925 -13.430 1.00 89.31 223 LEU A N 1
ATOM 1781 C CA . LEU A 1 223 ? 6.372 7.315 -14.315 1.00 89.31 223 LEU A CA 1
ATOM 1782 C C . LEU A 1 223 ? 7.790 7.831 -14.027 1.00 89.31 223 LEU A C 1
ATOM 1784 O O . LEU A 1 223 ? 8.722 7.037 -13.940 1.00 89.31 223 LEU A O 1
ATOM 1788 N N . ILE A 1 224 ? 7.942 9.141 -13.807 1.00 87.38 224 ILE A N 1
ATOM 1789 C CA . ILE A 1 224 ? 9.227 9.759 -13.429 1.00 87.38 224 ILE A CA 1
ATOM 1790 C C . ILE A 1 224 ? 9.707 9.226 -12.075 1.00 87.38 224 ILE A C 1
ATOM 1792 O O . ILE A 1 224 ? 10.888 8.948 -11.876 1.00 87.38 224 ILE A O 1
ATOM 1796 N N . SER A 1 225 ? 8.794 9.084 -11.117 1.00 88.75 225 SER A N 1
ATOM 1797 C CA . SER A 1 225 ? 9.128 8.521 -9.812 1.00 88.75 225 SER A CA 1
ATOM 1798 C C . SER A 1 225 ? 9.595 7.072 -9.914 1.00 88.75 225 SER A C 1
ATOM 1800 O O . SER A 1 225 ? 10.609 6.708 -9.320 1.00 88.75 225 SER A O 1
ATOM 1802 N N . LEU A 1 226 ? 8.879 6.266 -10.696 1.00 89.56 226 LEU A N 1
ATOM 1803 C CA . LEU A 1 226 ? 9.196 4.866 -10.937 1.00 89.56 226 LEU A CA 1
ATOM 1804 C C . LEU A 1 226 ? 10.566 4.715 -11.608 1.00 89.56 226 LEU A C 1
ATOM 1806 O O . LEU A 1 226 ? 11.350 3.863 -11.202 1.00 89.56 226 LEU A O 1
ATOM 1810 N N . GLU A 1 227 ? 10.884 5.585 -12.569 1.00 86.88 227 GLU A N 1
ATOM 1811 C CA . GLU A 1 227 ? 12.205 5.672 -13.196 1.00 86.88 227 GLU A CA 1
ATOM 1812 C C . GLU A 1 227 ? 13.314 5.925 -12.171 1.00 86.88 227 GLU A C 1
ATOM 1814 O O . GLU A 1 227 ? 14.324 5.220 -12.149 1.00 86.88 227 GLU A O 1
ATOM 1819 N N . ASN A 1 228 ? 13.125 6.926 -11.310 1.00 86.75 228 ASN A N 1
ATOM 1820 C CA . ASN A 1 228 ? 14.118 7.290 -10.304 1.00 86.75 228 ASN A CA 1
ATOM 1821 C C . ASN A 1 228 ? 14.354 6.155 -9.308 1.00 86.75 228 ASN A C 1
ATOM 1823 O O . ASN A 1 228 ? 15.501 5.880 -8.963 1.00 86.75 228 ASN A O 1
ATOM 1827 N N . ILE A 1 229 ? 13.289 5.479 -8.876 1.00 87.69 229 ILE A N 1
ATOM 1828 C CA . ILE A 1 229 ? 13.385 4.336 -7.964 1.00 87.69 229 ILE A CA 1
ATOM 1829 C C . ILE A 1 229 ? 14.077 3.168 -8.650 1.00 87.69 229 ILE A C 1
ATOM 1831 O O . ILE A 1 229 ? 14.959 2.567 -8.049 1.00 87.69 229 ILE A O 1
ATOM 1835 N N . ALA A 1 230 ? 13.729 2.867 -9.903 1.00 85.31 230 ALA A N 1
ATOM 1836 C CA . ALA A 1 230 ? 14.379 1.794 -10.644 1.00 85.31 230 ALA A CA 1
ATOM 1837 C C . ALA A 1 230 ? 15.885 2.017 -10.739 1.00 85.31 230 ALA A C 1
ATOM 1839 O O . ALA A 1 230 ? 16.656 1.136 -10.378 1.00 85.31 230 ALA A O 1
ATOM 1840 N N . LYS A 1 231 ? 16.305 3.233 -11.095 1.00 81.50 231 LYS A N 1
ATOM 1841 C CA . LYS A 1 231 ? 17.720 3.609 -11.080 1.00 81.50 231 LYS A CA 1
ATOM 1842 C C . LYS A 1 231 ? 18.324 3.460 -9.680 1.00 81.50 231 LYS A C 1
ATOM 1844 O O . LYS A 1 231 ? 19.366 2.834 -9.538 1.00 81.5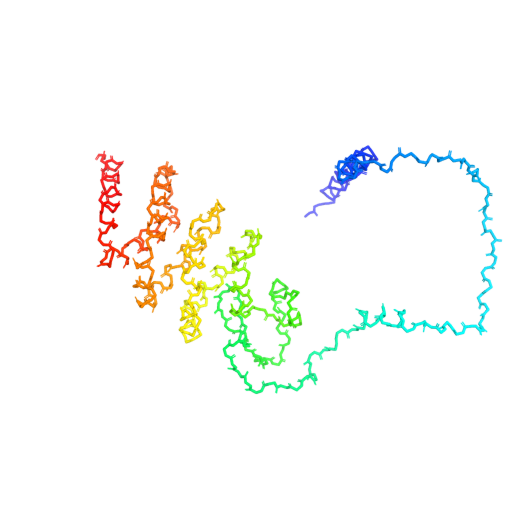0 231 LYS A O 1
ATOM 1849 N N . GLN A 1 232 ? 17.678 3.989 -8.640 1.00 81.94 232 GLN A N 1
ATOM 1850 C CA . GLN A 1 232 ? 18.183 3.910 -7.263 1.00 81.94 232 GLN A CA 1
ATOM 1851 C C . GLN A 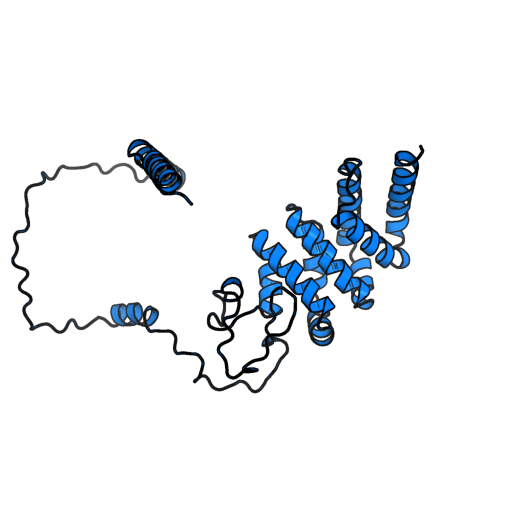1 232 ? 18.390 2.473 -6.783 1.00 81.94 232 GLN A C 1
ATOM 1853 O O . GLN A 1 232 ? 19.474 2.164 -6.296 1.00 81.94 232 GLN A O 1
ATOM 1858 N N . GLU A 1 233 ? 17.382 1.612 -6.918 1.00 78.44 233 GLU A N 1
ATOM 1859 C CA . GLU A 1 233 ? 17.439 0.223 -6.453 1.00 78.44 233 GLU A CA 1
ATOM 1860 C C . GLU A 1 233 ? 18.502 -0.565 -7.231 1.00 78.44 233 GLU A C 1
ATOM 1862 O O . GLU A 1 233 ? 19.248 -1.324 -6.626 1.00 78.44 233 GLU A O 1
ATOM 1867 N N . MET A 1 234 ? 18.667 -0.314 -8.536 1.00 69.62 234 MET A N 1
ATOM 1868 C CA . MET A 1 234 ? 19.715 -0.942 -9.351 1.00 69.62 234 MET A CA 1
ATOM 1869 C C . MET A 1 234 ? 21.140 -0.600 -8.911 1.00 69.62 234 MET A C 1
ATOM 1871 O O . MET A 1 234 ? 22.006 -1.470 -8.922 1.00 69.62 234 MET A O 1
ATOM 1875 N N . PHE A 1 235 ? 21.399 0.651 -8.523 1.00 65.12 235 PHE A N 1
ATOM 1876 C CA . PHE A 1 235 ? 22.728 1.067 -8.057 1.00 65.12 235 PHE A CA 1
ATOM 1877 C C . PHE A 1 235 ? 23.039 0.613 -6.620 1.00 65.12 235 PHE A C 1
ATOM 1879 O O . PHE A 1 235 ? 24.168 0.795 -6.171 1.00 65.12 235 PHE A O 1
ATOM 1886 N N . HIS A 1 236 ? 22.059 0.047 -5.905 1.00 65.12 236 HIS A N 1
ATOM 1887 C CA . HIS A 1 236 ? 22.211 -0.473 -4.541 1.00 65.12 236 HIS A CA 1
ATOM 1888 C C . HIS A 1 236 ? 22.178 -2.008 -4.463 1.00 65.12 236 HIS A C 1
ATOM 1890 O O . HIS A 1 236 ? 22.238 -2.543 -3.357 1.00 65.12 236 HIS A O 1
ATOM 1896 N N . VAL A 1 237 ? 22.086 -2.726 -5.592 1.00 58.53 237 VAL A N 1
ATOM 1897 C CA . VAL A 1 237 ? 22.178 -4.194 -5.585 1.00 58.53 237 VAL A CA 1
ATOM 1898 C C . VAL A 1 237 ? 23.629 -4.597 -5.311 1.00 58.53 237 VAL A C 1
ATOM 1900 O O . VAL A 1 237 ? 24.437 -4.699 -6.231 1.00 58.53 237 VAL A O 1
ATOM 1903 N N . ASP A 1 238 ? 23.959 -4.823 -4.038 1.00 55.16 238 ASP A N 1
ATOM 1904 C CA . ASP A 1 238 ? 25.081 -5.690 -3.675 1.00 55.16 238 ASP A CA 1
ATOM 1905 C C . ASP A 1 238 ? 24.802 -7.092 -4.248 1.00 55.16 238 ASP A C 1
ATOM 1907 O O . ASP A 1 238 ? 23.682 -7.597 -4.165 1.00 55.16 238 ASP A O 1
ATOM 1911 N N . GLU A 1 239 ? 25.819 -7.705 -4.857 1.00 54.53 239 GLU A N 1
ATOM 1912 C CA . GLU A 1 239 ? 25.756 -8.840 -5.799 1.00 54.53 239 GLU A CA 1
ATOM 1913 C C . GLU A 1 239 ? 25.145 -10.170 -5.278 1.00 54.53 239 GLU A C 1
ATOM 1915 O O . GLU A 1 239 ? 25.341 -11.205 -5.914 1.00 54.53 239 GLU A O 1
ATOM 1920 N N . GLN A 1 240 ? 24.432 -10.222 -4.143 1.00 47.28 240 GLN A N 1
ATOM 1921 C CA . GLN A 1 240 ? 24.066 -11.505 -3.516 1.00 47.28 240 GLN A CA 1
ATOM 1922 C C . GLN A 1 240 ? 22.606 -11.751 -3.108 1.00 47.28 240 GLN A C 1
ATOM 1924 O O . GLN A 1 240 ? 22.296 -12.908 -2.830 1.00 47.28 240 GLN A O 1
ATOM 1929 N N . GLU A 1 241 ? 21.676 -10.791 -3.151 1.00 56.03 241 GLU A N 1
ATOM 1930 C CA . GLU A 1 241 ? 20.254 -11.096 -2.889 1.00 56.03 241 GLU A CA 1
ATOM 1931 C C . GLU A 1 241 ? 19.304 -10.345 -3.831 1.00 56.03 241 GLU A C 1
ATOM 1933 O O . GLU A 1 241 ? 19.286 -9.115 -3.889 1.00 56.03 241 GLU A O 1
ATOM 1938 N N . GLU A 1 242 ? 18.461 -11.092 -4.553 1.00 62.69 242 GLU A N 1
ATOM 1939 C CA . GLU A 1 242 ? 17.295 -10.529 -5.236 1.00 62.69 242 GLU A CA 1
ATOM 1940 C C . GLU A 1 242 ? 16.339 -9.952 -4.181 1.00 62.69 242 GLU A C 1
ATOM 1942 O O . GLU A 1 242 ? 15.554 -10.673 -3.562 1.00 62.69 242 GLU A O 1
ATOM 1947 N N . SER A 1 243 ? 16.402 -8.639 -3.948 1.00 73.25 243 SER A N 1
ATOM 1948 C CA . SER A 1 243 ? 15.453 -7.987 -3.046 1.00 73.25 243 SER A CA 1
ATOM 1949 C C . SER A 1 243 ? 14.023 -8.154 -3.593 1.00 73.25 243 SER A C 1
ATOM 1951 O O . SER A 1 243 ? 13.774 -7.836 -4.763 1.00 73.25 243 SER A O 1
ATOM 1953 N N . PRO A 1 244 ? 13.034 -8.563 -2.770 1.00 79.00 244 PRO A N 1
ATOM 1954 C CA . PRO A 1 244 ? 11.626 -8.645 -3.176 1.00 79.00 244 PRO A CA 1
ATOM 1955 C C . PRO A 1 244 ? 11.073 -7.340 -3.780 1.00 79.00 244 PRO A C 1
ATOM 1957 O O . PRO A 1 244 ? 10.120 -7.362 -4.567 1.00 79.00 244 PRO A O 1
ATOM 1960 N N . SER A 1 245 ? 11.677 -6.193 -3.439 1.00 81.50 245 SER A N 1
ATOM 1961 C CA . SER A 1 245 ? 11.355 -4.888 -4.027 1.00 81.50 245 SER A CA 1
ATOM 1962 C C . SER A 1 245 ? 11.718 -4.803 -5.509 1.00 81.50 245 SER A C 1
ATOM 1964 O O . SER A 1 245 ? 10.911 -4.308 -6.295 1.00 81.50 245 SER A O 1
ATOM 1966 N N . VAL A 1 246 ? 12.880 -5.331 -5.906 1.00 83.50 246 VAL A N 1
ATOM 1967 C CA . VAL A 1 246 ? 13.363 -5.348 -7.295 1.00 83.50 246 VAL A CA 1
ATOM 1968 C C . VAL A 1 246 ? 12.467 -6.235 -8.152 1.00 83.50 246 VAL A C 1
ATOM 1970 O O . VAL A 1 246 ? 12.077 -5.837 -9.248 1.00 83.50 246 VAL A O 1
ATOM 1973 N N . VAL A 1 247 ? 12.049 -7.390 -7.626 1.00 86.06 247 VAL A N 1
ATOM 1974 C CA . VAL A 1 247 ? 11.090 -8.280 -8.304 1.00 86.06 247 VAL A CA 1
ATOM 1975 C C . VAL A 1 247 ? 9.742 -7.581 -8.501 1.00 86.06 247 VAL A C 1
ATOM 1977 O O . VAL A 1 247 ? 9.185 -7.595 -9.601 1.00 86.06 247 VAL A O 1
ATOM 1980 N N . SER A 1 248 ? 9.233 -6.919 -7.458 1.00 90.19 248 SER A N 1
ATOM 1981 C CA . SER A 1 248 ? 7.973 -6.167 -7.531 1.00 90.19 248 SER A CA 1
ATOM 1982 C C . SER A 1 248 ? 8.055 -5.037 -8.560 1.00 90.19 248 SER A C 1
ATOM 1984 O O . SER A 1 248 ? 7.150 -4.859 -9.373 1.00 90.19 248 SER A O 1
ATOM 1986 N N . LEU A 1 249 ? 9.169 -4.306 -8.568 1.00 89.25 249 LEU A N 1
ATOM 1987 C CA . LEU A 1 249 ? 9.437 -3.228 -9.509 1.00 89.25 249 LEU A CA 1
ATOM 1988 C C . LEU A 1 249 ? 9.520 -3.732 -10.956 1.00 89.25 249 LEU A C 1
ATOM 1990 O O . LEU A 1 249 ? 8.891 -3.148 -11.838 1.00 89.25 249 LEU A O 1
ATOM 1994 N N . ALA A 1 250 ? 10.240 -4.827 -11.203 1.00 87.25 250 ALA A N 1
ATOM 1995 C CA . ALA A 1 250 ? 10.326 -5.448 -12.523 1.00 87.25 250 ALA A CA 1
ATOM 1996 C C . ALA A 1 250 ? 8.939 -5.874 -13.030 1.00 87.25 250 ALA A C 1
ATOM 1998 O O . ALA A 1 250 ? 8.591 -5.628 -14.188 1.00 87.25 250 ALA A O 1
ATOM 1999 N N . HIS A 1 251 ? 8.112 -6.441 -12.148 1.00 90.69 251 HIS A N 1
ATOM 2000 C CA . HIS A 1 251 ? 6.742 -6.810 -12.482 1.00 90.69 251 HIS A CA 1
ATOM 2001 C C . HIS A 1 251 ? 5.901 -5.571 -12.832 1.00 90.69 251 HIS A C 1
ATOM 2003 O O . HIS A 1 251 ? 5.269 -5.545 -13.889 1.00 90.69 251 HIS A O 1
ATOM 2009 N N . ILE A 1 252 ? 5.951 -4.507 -12.025 1.00 92.31 252 ILE A N 1
ATOM 2010 C CA . ILE A 1 252 ? 5.249 -3.243 -12.310 1.00 92.31 252 ILE A CA 1
ATOM 2011 C C . ILE A 1 252 ? 5.668 -2.672 -13.673 1.00 92.31 252 ILE A C 1
ATOM 2013 O O . ILE A 1 252 ? 4.808 -2.331 -14.486 1.00 92.31 252 ILE A O 1
ATOM 2017 N N . LEU A 1 253 ? 6.974 -2.610 -13.953 1.00 90.81 253 LEU A N 1
ATOM 2018 C CA . LEU A 1 253 ? 7.493 -2.127 -15.234 1.00 90.81 253 LEU A CA 1
ATOM 2019 C C . LEU A 1 253 ? 6.970 -2.969 -16.402 1.00 90.81 253 LEU A C 1
ATOM 2021 O O . LEU A 1 253 ? 6.527 -2.405 -17.400 1.00 90.81 253 LEU A O 1
ATOM 2025 N N . SER A 1 254 ? 6.938 -4.298 -16.265 1.00 90.12 254 SER A N 1
ATOM 2026 C CA . SER A 1 254 ? 6.419 -5.189 -17.310 1.00 90.12 254 SER A CA 1
ATOM 2027 C C . SER A 1 254 ? 4.934 -4.959 -17.624 1.00 90.12 254 SER A C 1
ATOM 2029 O O . SER A 1 254 ? 4.533 -5.055 -18.784 1.00 90.12 254 SER A O 1
ATOM 2031 N N . LEU A 1 255 ? 4.128 -4.604 -16.615 1.00 91.88 255 LEU A N 1
ATOM 2032 C CA . LEU A 1 255 ? 2.698 -4.324 -16.773 1.00 91.88 255 LEU A CA 1
ATOM 2033 C C . LEU A 1 255 ? 2.442 -2.945 -17.393 1.00 91.88 255 LEU A C 1
ATOM 2035 O O . LEU A 1 255 ? 1.481 -2.777 -18.143 1.00 91.88 255 LEU A O 1
ATOM 2039 N N . LEU A 1 256 ? 3.294 -1.961 -17.096 1.00 91.69 256 LEU A N 1
ATOM 2040 C CA . LEU A 1 256 ? 3.143 -0.587 -17.582 1.00 91.69 256 LEU A CA 1
ATOM 2041 C C . LEU A 1 256 ? 3.779 -0.353 -18.953 1.00 91.69 256 LEU A C 1
ATOM 2043 O O . LEU A 1 256 ? 3.301 0.498 -19.702 1.00 91.69 256 LEU A O 1
ATOM 2047 N N . LEU A 1 257 ? 4.828 -1.098 -19.308 1.00 90.12 257 LEU A N 1
ATOM 2048 C CA . LEU A 1 257 ? 5.584 -0.908 -20.548 1.00 90.12 257 LEU A CA 1
ATOM 2049 C C . LEU A 1 257 ? 4.711 -0.891 -21.823 1.00 90.12 257 LEU A C 1
ATOM 2051 O O . LEU A 1 257 ? 4.925 -0.009 -22.655 1.00 90.12 257 LEU A O 1
ATOM 2055 N N . PRO A 1 258 ? 3.698 -1.770 -21.996 1.00 89.94 258 PRO A N 1
ATOM 2056 C CA . PRO A 1 258 ? 2.831 -1.734 -23.177 1.00 89.94 258 PRO A CA 1
ATOM 2057 C C . PRO A 1 258 ? 1.981 -0.461 -23.291 1.00 89.94 258 PRO A C 1
ATOM 2059 O O . PRO A 1 258 ? 1.504 -0.138 -24.378 1.00 89.94 258 PRO A O 1
ATOM 2062 N N . LEU A 1 259 ? 1.755 0.236 -22.174 1.00 90.19 259 LEU A N 1
ATOM 2063 C CA . LEU A 1 259 ? 0.893 1.417 -22.082 1.00 90.19 259 LEU A CA 1
ATOM 2064 C C . LEU A 1 259 ? 1.698 2.721 -22.066 1.00 90.19 259 LEU A C 1
ATOM 2066 O O . LEU A 1 259 ? 1.229 3.743 -22.561 1.00 90.19 259 LEU A O 1
ATOM 2070 N N . ALA A 1 260 ? 2.920 2.681 -21.537 1.00 87.12 260 ALA A N 1
ATOM 2071 C CA . ALA A 1 260 ? 3.800 3.827 -21.385 1.00 87.12 260 ALA A CA 1
ATOM 2072 C C . ALA A 1 260 ? 5.126 3.587 -22.131 1.00 87.12 260 ALA A C 1
ATOM 2074 O O . ALA A 1 260 ? 6.118 3.200 -21.511 1.00 87.12 260 ALA A O 1
ATOM 2075 N N . PRO A 1 261 ? 5.205 3.877 -23.448 1.00 82.56 261 PRO A N 1
ATOM 2076 C CA . PRO A 1 261 ? 6.419 3.643 -24.239 1.00 82.56 261 PRO A CA 1
ATOM 2077 C C . PRO A 1 261 ? 7.627 4.452 -23.748 1.00 82.56 261 PRO A C 1
ATOM 2079 O O . PRO A 1 261 ? 8.762 4.076 -24.002 1.00 82.56 261 PRO A O 1
ATOM 2082 N N . LYS A 1 262 ? 7.406 5.525 -22.977 1.00 79.56 262 LYS A N 1
ATOM 2083 C CA . LYS A 1 262 ? 8.475 6.275 -22.298 1.00 79.56 262 LYS A CA 1
ATOM 2084 C C . LYS A 1 262 ? 9.284 5.416 -21.315 1.00 79.56 262 LYS A C 1
ATOM 2086 O O . LYS A 1 262 ? 10.422 5.751 -21.026 1.00 79.56 262 LYS A O 1
ATOM 2091 N N . LEU A 1 263 ? 8.719 4.311 -20.817 1.00 82.94 263 LEU A N 1
ATOM 2092 C CA . LEU A 1 263 ? 9.431 3.362 -19.957 1.00 82.94 263 LEU A CA 1
ATOM 2093 C C . LEU A 1 263 ? 10.370 2.428 -20.740 1.00 82.94 263 LEU A C 1
ATOM 2095 O O . LEU A 1 263 ? 11.142 1.692 -20.125 1.00 82.94 263 LEU A O 1
ATOM 2099 N N . GLN A 1 264 ? 10.317 2.430 -22.077 1.00 82.94 264 GLN A N 1
ATOM 2100 C CA . GLN A 1 264 ? 11.130 1.546 -22.914 1.00 82.94 264 GLN A CA 1
ATOM 2101 C C . GLN A 1 264 ? 12.626 1.836 -22.782 1.00 82.94 264 GLN A C 1
ATOM 2103 O O . GLN A 1 264 ? 13.420 0.895 -22.722 1.00 82.94 264 GLN A O 1
ATOM 2108 N N . ASP A 1 265 ? 13.002 3.111 -22.678 1.00 79.38 265 ASP A N 1
ATOM 2109 C CA . ASP A 1 265 ? 14.394 3.521 -22.479 1.00 79.38 265 ASP A CA 1
ATOM 2110 C C . ASP A 1 265 ? 14.918 2.994 -21.136 1.00 79.38 265 ASP A C 1
ATOM 2112 O O . ASP A 1 265 ? 15.972 2.371 -21.078 1.00 79.38 265 ASP A O 1
ATOM 2116 N N . ILE A 1 266 ? 14.106 3.097 -20.079 1.00 76.12 266 ILE A N 1
ATOM 2117 C CA . ILE A 1 266 ? 14.434 2.600 -18.735 1.00 76.12 266 ILE A CA 1
ATOM 2118 C C . ILE A 1 266 ? 14.607 1.082 -18.740 1.00 76.12 266 ILE A C 1
ATOM 2120 O O . ILE A 1 266 ? 15.574 0.565 -18.192 1.00 76.12 266 ILE A O 1
ATOM 2124 N N . CYS A 1 267 ? 13.684 0.348 -19.368 1.00 77.75 267 CYS A N 1
ATOM 2125 C CA . CYS A 1 267 ? 13.792 -1.108 -19.471 1.00 77.75 267 CYS A CA 1
ATOM 2126 C C . CYS A 1 267 ? 15.038 -1.521 -20.264 1.00 77.75 267 CYS A C 1
ATOM 2128 O O . CYS A 1 267 ? 15.680 -2.511 -19.924 1.00 77.75 267 CYS A O 1
ATOM 2130 N N . SER A 1 268 ? 15.399 -0.754 -21.294 1.00 81.06 268 SER A N 1
ATOM 2131 C CA . SER A 1 268 ? 16.611 -0.992 -22.081 1.00 81.06 268 SER A CA 1
ATOM 2132 C C . SER A 1 268 ? 17.868 -0.748 -21.247 1.00 81.06 268 SER A C 1
ATOM 2134 O O . SER A 1 268 ? 18.766 -1.586 -21.260 1.00 81.06 268 SER A O 1
ATOM 2136 N N . ASP A 1 269 ? 17.909 0.335 -20.470 1.00 76.81 269 ASP A N 1
ATOM 2137 C CA . ASP A 1 269 ? 18.994 0.624 -19.527 1.00 76.81 269 ASP A CA 1
ATOM 2138 C C . ASP A 1 269 ? 19.124 -0.481 -18.467 1.00 76.81 269 ASP A C 1
ATOM 2140 O O . ASP A 1 269 ? 20.233 -0.942 -18.196 1.00 76.81 269 ASP A O 1
ATOM 2144 N N . ILE A 1 270 ? 17.996 -0.971 -17.932 1.00 73.44 270 ILE A N 1
ATOM 2145 C CA . ILE A 1 270 ? 17.954 -2.093 -16.980 1.00 73.44 270 ILE A CA 1
ATOM 2146 C C . ILE A 1 270 ? 18.562 -3.357 -17.588 1.00 73.44 270 ILE A C 1
ATOM 2148 O O . ILE A 1 270 ? 19.426 -3.991 -16.982 1.00 73.44 270 ILE A O 1
ATOM 2152 N N . ILE A 1 271 ? 18.109 -3.726 -18.786 1.00 75.50 271 ILE A N 1
ATOM 2153 C CA . ILE A 1 271 ? 18.564 -4.932 -19.480 1.00 75.50 271 ILE A CA 1
ATOM 2154 C C . ILE A 1 271 ? 20.050 -4.825 -19.825 1.00 75.50 271 ILE A C 1
ATOM 2156 O O . ILE A 1 271 ? 20.780 -5.794 -19.632 1.00 75.50 271 ILE A O 1
ATOM 2160 N N . ASN A 1 272 ? 20.507 -3.666 -20.305 1.00 78.25 272 ASN A N 1
ATOM 2161 C CA . ASN A 1 272 ? 21.913 -3.439 -20.637 1.00 78.25 272 ASN A CA 1
ATOM 2162 C C . ASN A 1 272 ? 22.802 -3.524 -19.393 1.00 78.25 272 ASN A C 1
ATOM 2164 O O . ASN A 1 272 ? 23.817 -4.213 -19.427 1.00 78.25 272 ASN A O 1
ATOM 2168 N N . PHE A 1 273 ? 22.393 -2.899 -18.284 1.00 70.44 273 PHE A N 1
ATOM 2169 C CA . PHE A 1 273 ? 23.106 -2.999 -17.012 1.00 70.44 273 PHE A CA 1
ATOM 2170 C C . PHE A 1 273 ? 23.200 -4.450 -16.534 1.00 70.44 273 PHE A C 1
ATOM 2172 O O . PHE A 1 273 ? 24.293 -4.929 -16.253 1.00 70.44 273 PHE A O 1
ATOM 2179 N N . ALA A 1 274 ? 22.081 -5.182 -16.508 1.00 69.06 274 ALA A N 1
ATOM 2180 C CA . ALA A 1 274 ? 22.086 -6.590 -16.122 1.00 69.06 274 ALA A CA 1
ATOM 2181 C C . ALA A 1 274 ? 22.979 -7.429 -17.055 1.00 69.06 274 ALA A C 1
ATOM 2183 O O . ALA A 1 274 ? 23.766 -8.252 -16.594 1.00 69.06 274 ALA A O 1
ATOM 2184 N N . ALA A 1 275 ? 22.911 -7.203 -18.369 1.00 73.12 275 ALA A N 1
ATOM 2185 C CA . ALA A 1 275 ? 23.755 -7.903 -19.332 1.00 73.12 275 ALA A CA 1
ATOM 2186 C C . ALA A 1 275 ? 25.255 -7.631 -19.117 1.00 73.12 275 ALA A C 1
ATOM 2188 O O . ALA A 1 275 ? 26.060 -8.539 -19.316 1.00 73.12 275 ALA A O 1
ATOM 2189 N N . ASP A 1 276 ? 25.634 -6.420 -18.706 1.00 72.06 276 ASP A N 1
ATOM 2190 C CA . ASP A 1 276 ? 27.024 -6.068 -18.413 1.00 72.06 276 ASP A CA 1
ATOM 2191 C C . ASP A 1 276 ? 27.491 -6.590 -17.042 1.00 72.06 276 ASP A C 1
ATOM 2193 O O . ASP A 1 276 ? 28.621 -7.064 -16.941 1.00 72.06 276 ASP A O 1
ATOM 2197 N N . SER A 1 277 ? 26.631 -6.595 -16.018 1.00 66.38 277 SER A N 1
ATOM 2198 C CA . SER A 1 277 ? 26.938 -7.152 -14.690 1.00 66.38 277 SER A CA 1
ATOM 2199 C C . SER A 1 277 ? 27.069 -8.680 -14.684 1.00 66.38 277 SER A C 1
ATOM 2201 O O . SER A 1 277 ? 27.878 -9.220 -13.937 1.00 66.38 277 SER A O 1
ATOM 2203 N N . TYR A 1 278 ? 26.310 -9.389 -15.528 1.00 63.44 278 TYR A N 1
ATOM 2204 C CA . TYR A 1 278 ? 26.317 -10.859 -15.610 1.00 63.44 278 TYR A CA 1
ATOM 2205 C C . TYR A 1 278 ? 27.106 -11.415 -16.809 1.00 63.44 278 TYR A C 1
ATOM 2207 O O . TYR A 1 278 ? 27.045 -12.614 -17.094 1.00 63.44 278 TYR A O 1
ATOM 2215 N N . ARG A 1 279 ? 27.871 -10.571 -17.514 1.00 58.53 279 ARG A N 1
ATOM 2216 C CA . ARG A 1 279 ? 28.875 -11.002 -18.499 1.00 58.53 279 ARG A CA 1
ATOM 2217 C C . ARG A 1 279 ? 30.083 -11.611 -17.771 1.00 58.53 279 ARG A C 1
ATOM 2219 O O . ARG A 1 279 ? 31.104 -10.955 -17.579 1.00 58.53 279 ARG A O 1
ATOM 2226 N N . VAL A 1 280 ? 29.938 -12.873 -17.371 1.00 46.69 280 VAL A N 1
ATOM 2227 C CA . VAL A 1 280 ? 31.025 -13.768 -16.932 1.00 46.69 280 VAL A CA 1
ATOM 2228 C C . VAL A 1 280 ? 31.477 -14.639 -18.097 1.00 46.69 280 VAL A C 1
ATOM 2230 O O . VAL A 1 280 ? 30.596 -15.196 -18.793 1.00 46.69 280 VAL A O 1
#

Foldseek 3Di:
DDPVVVVVVVVVVCVCPDPVNVVVVVVVVVVVVCVVDPDPPDDDDDDDDDDDPPPDDPCPPPPDPPPQDPVVVVVCVVVPPDPPCPPDDDPPDPDLQPWFADLLLDTDDDPPDPDPPPPDLVQQDPDPCNVDGGDRLVRLVVQCVDPDLVSVLSSLSNLLSNLVVPVVSVVVCLPPPCPLVSLLVQCLDPDPSSNQSSLSSVLSCCVRPVVSLLVNLPDVSSVVSLLVVLVVVLVPDDPPDDDSSNVSSVSSLVSNCVNRVVCVVSVVVVVVSVCVVPPD

=== Feature glossary ===
Reading guide. The protein is described through the following features:

Foldseek 3Di. A 3Di character summarizes, for each residue, the relative orientation of the Cα frame of its nearest spatial neighbor. Because it encodes fold topology rather than chemistry, 3Di alignments detect remote structural similarity that sequence alignment misses.

Contact-map, Ramachandran, and PAE plots. Plot images: a contact map (which residues are close in 3D, as an N×N binary image), a Ramachandran scatter (backbone torsion angles, revealing secondary-structure composition at a glance), and — for AlphaFold structures — a PAE heatmap (pairwise prediction confidence).

Radius of gyration, Cα contacts, bounding box. Radius of gyration (Rg) is the root-mean-square distance of Cα atoms from their centroid — a single number for overall size and compactness. A globular domain of N residues has Rg ≈ 2.2·N^0.38 Å; an extended or disordered chain has a much larger Rg. The Cα contact count is the number of residue pairs whose Cα atoms are within 8 Å and are more than four positions apart in sequence — a standard proxy for tertiary packing density. The bounding box is the smallest axis-aligned box enclosing all Cα atoms.

Secondary structure (8-state, DSSP). Eight-state secondary structure (DSSP): H is the canonical α-helix, G the tighter 3₁₀-helix, I the wider π-helix; E/B are β-structure, T and S are turns and bends, and '-' is everything else. DSSP derives these from the pattern of main-chain N–H···O=C hydrogen bonds, not from the sequence.

B-factor. B-factor (Debye–Waller factor) reflects atomic displacement in the crystal lattice. It is an experimental observable (units Å²), not a prediction; low values mean the atom is pinned down, high values mean it moves or is heterogeneous across the crystal.

pLDDT. pLDDT is the predicted lDDT-Cα score: AlphaFold's confidence that the local environment of each residue (all inter-atomic distances within 15 Å) is correctly placed. It is a per-residue number between 0 and 100, with higher meaning more reliable.

Nearest PDB structures. Nearest PDB neighbors are the top structural matches found by Foldseek when searching this structure against the entire Protein Data Bank. Each hit reports a TM-score (0 to 1; >0.5 almost always implies the same fold) and an E-value. These are *structural* homologs — they may share no detectable sequence similarity.

Solvent-accessible surface area. Accessible surface area quantifies burial. A residue with SASA near zero is packed into the hydrophobic core; one with SASA >100 Å² sits on the surface. Computed here via the Shrake–Rupley numerical algorithm with a 1.4 Å probe.

Rendered structure images. Structure images are PyMOL renders from six orthogonal camera directions. Cartoon representation draws helices as coils and strands as arrows; sticks shows the backbone as bonds; surface shows the solvent-excluded envelope. Rainbow coloring maps sequence position to hue (blue→red, N→C); chain coloring assigns a distinct color per polypeptide.

Backbone torsions (φ/ψ). φ (phi) and ψ (psi) are the two rotatable backbone dihedrals per residue: φ is the C(i-1)–N–Cα–C torsion, ψ is the N–Cα–C–N(i+1) torsion, both in degrees on (−180°, 180°]. α-helical residues cluster near (−60°, −45°); β-strand residues near (−120°, +130°). A Ramachandran plot is simply a scatter of (φ, ψ) for every residue.

Predicted aligned error. Predicted Aligned Error (PAE) is an AlphaFold confidence matrix: entry (i, j) is the expected error in the position of residue j, in ångströms, when the prediction is superimposed on the true structure at residue i. Low PAE within a block of residues means that block is internally rigid and well-predicted; high PAE between two blocks means their relative placement is uncertain even if each block individually is confident.

mmCIF coordinates. Structure coordinates are given as an mmCIF _atom_site loop: one row per atom with element, residue name, chain id, sequence number, and x/y/z position in Å. Only the four main-chain atoms per residue are included here; side chains are omitted to keep the record compact.

InterPro / GO / CATH / organism. Database cross-references. InterPro integrates a dozen domain/family signature databases into unified entries with residue-range hits. GO terms attach function/process/location labels with evidence codes. CATH codes position the fold in a four-level structural taxonomy. Organism is the NCBI-taxonomy species name.

Secondary structure (3-state, P-SEA). SS3 is a coarse helix/strand/coil call (letters a/b/c) made by the P-SEA algorithm from inter-Cα distances and dihedrals. It is less detailed than DSSP but needs only Cα positions.

Sequence. Sequence gives the chain of amino acids in standard one-letter code (A=alanine, C=cysteine, …, Y=tyrosine), read N→C. It is the only feature that is directly encoded by the gene; all structural features are derived from the folded form of this sequence.